Protein AF-A0A2D5Y616-F1 (afdb_monomer)

pLDDT: mean 72.2, std 16.79, range [34.88, 90.5]

Sequence (188 aa):
MGALNPLTMLSTIQQGVSIFEGLANSEVSYNQNVQSEDVALKQLQEKQALQQKQAMQNAELQRQQIATNTAINEENRRAALKRAVARQKARYGASGVTSSGGSSEAVLLGMFDETADELAQRERLDTLRYSALDNSLAQGSALNVLQYQQLKERQNLNNIATNYNRIRNMADFGFEAYKFGEKLYENS

Secondary structure (DSSP, 8-state):
-----TT-------------SSSS-----SSSHHHHHHHHHHHHHHHHHHHHHHHHHHHHHHHHHHHHHHHHHHHHHHHHHHHHHHHHHHHHHHTT--TTSTHHHHHHHHHHHHHHHHHHHHHHHHHHHHHHHHHHHHHHHHHHHHHHHHHHHHHHHHHHHHHHHHHHHHHHHHHHHHHHHHHHHHT-

Solvent-accessible surface area (backbone atoms only — not comparable to full-atom values): 11082 Å² total; per-residue (Å²): 137,84,83,80,76,93,80,80,88,84,81,82,97,78,82,78,82,89,82,78,87,81,80,87,82,80,84,90,71,96,83,66,55,74,64,54,51,53,52,51,51,52,52,49,50,55,52,50,52,50,51,51,52,50,51,52,52,51,48,52,50,50,52,52,50,50,54,51,50,53,53,54,50,51,53,52,47,54,56,48,51,54,51,50,52,51,53,52,52,51,52,33,60,73,68,71,52,58,86,82,49,65,69,60,57,50,52,56,48,49,56,48,52,54,54,49,53,53,47,56,52,47,54,52,51,52,50,49,52,54,50,53,51,52,50,50,55,51,50,54,52,51,53,52,54,50,53,51,49,54,52,54,49,51,51,50,52,51,53,50,53,52,52,50,53,52,53,49,55,50,51,53,51,53,51,52,54,49,54,52,53,52,57,55,62,77,75,107

Foldseek 3Di:
DDDDDPPPPDDDPPPPDPDDPPPDDDDDDDPPPPVVLVVVLVVLVVVLVVVLVVLVVVLVVVVVVLVVVVVVVVVVLVVVLVVVLVVLVVVCVVVVNDVPPCVSVVVNVVSVVVSVVVVVVSVVVSVVVNVVSVVVSVVSVVVSVVVSVVSVVVVVVVVVVVVVVVVVVVVVVVVVVVVVVVVVVVVD

Nearest PDB structures (foldseek):
  5uk8-assembly1_B  TM=3.402E-01  e=9.378E+00  Homo sapiens

Radius of gyration: 35.91 Å; Cα contacts (8 Å, |Δi|>4): 17; chains: 1; bounding box: 70×36×118 Å

Mean predicted aligned error: 15.91 Å

Structure (mmCIF, N/CA/C/O backbone):
data_AF-A0A2D5Y616-F1
#
_entry.id   AF-A0A2D5Y616-F1
#
loop_
_atom_site.group_PDB
_atom_site.id
_atom_site.type_symbol
_atom_site.label_atom_id
_atom_site.label_alt_id
_atom_site.label_comp_id
_atom_site.label_asym_id
_atom_site.label_entity_id
_atom_site.label_seq_id
_atom_site.pdbx_PDB_ins_code
_atom_site.Cartn_x
_atom_site.Cartn_y
_atom_site.Cartn_z
_atom_site.occupancy
_atom_site.B_iso_or_equiv
_atom_site.auth_seq_id
_atom_site.auth_comp_id
_atom_site.auth_asym_id
_atom_site.auth_atom_id
_atom_site.pdbx_PDB_model_num
ATOM 1 N N . MET A 1 1 ? -19.015 23.738 14.337 1.00 37.38 1 MET A N 1
ATOM 2 C CA . MET A 1 1 ? -18.581 22.333 14.491 1.00 37.38 1 MET A CA 1
ATOM 3 C C . MET A 1 1 ? -18.853 21.627 13.176 1.00 37.38 1 MET A C 1
ATOM 5 O O . MET A 1 1 ? -20.007 21.375 12.867 1.00 37.38 1 MET A O 1
ATOM 9 N N . GLY A 1 2 ? -17.822 21.463 12.345 1.00 37.50 2 GLY A N 1
ATOM 10 C CA . GLY A 1 2 ? -17.949 20.858 11.019 1.00 37.50 2 GLY A CA 1
ATOM 11 C C . GLY A 1 2 ? -17.741 19.352 11.110 1.00 37.50 2 GLY A C 1
ATOM 12 O O . GLY A 1 2 ? -16.663 18.911 11.496 1.00 37.50 2 GLY A O 1
ATOM 13 N N . ALA A 1 3 ? -18.778 18.581 10.793 1.00 41.00 3 ALA A N 1
ATOM 14 C CA . ALA A 1 3 ? -18.680 17.140 10.630 1.00 41.00 3 ALA A CA 1
ATOM 15 C C . ALA A 1 3 ? -17.949 16.842 9.313 1.00 41.00 3 ALA A C 1
ATOM 17 O O . ALA A 1 3 ? -18.430 17.188 8.235 1.00 41.00 3 ALA A O 1
ATOM 18 N N . LEU A 1 4 ? -16.768 16.233 9.406 1.00 37.25 4 LEU A N 1
ATOM 19 C CA . LEU A 1 4 ? -16.065 15.679 8.256 1.00 37.25 4 LEU A CA 1
ATOM 20 C C . LEU A 1 4 ? -16.672 14.305 7.957 1.00 37.25 4 LEU A C 1
ATOM 22 O O . LEU A 1 4 ? -16.515 13.362 8.729 1.00 37.25 4 LEU A O 1
ATOM 26 N N . ASN A 1 5 ? -17.402 14.221 6.847 1.00 34.88 5 ASN A N 1
ATOM 27 C CA . ASN A 1 5 ? -17.938 12.977 6.307 1.00 34.88 5 ASN A CA 1
ATOM 28 C C . ASN A 1 5 ? -16.785 12.066 5.828 1.00 34.88 5 ASN A C 1
ATOM 30 O O . ASN A 1 5 ? -15.994 12.501 4.992 1.00 34.88 5 ASN A O 1
ATOM 34 N N . PRO A 1 6 ? -16.688 10.800 6.275 1.00 39.69 6 PRO A N 1
ATOM 35 C CA . PRO A 1 6 ? -15.588 9.895 5.919 1.00 39.69 6 PRO A CA 1
ATOM 36 C C . PRO A 1 6 ? -15.742 9.178 4.558 1.00 39.69 6 PRO A C 1
ATOM 38 O O . PRO A 1 6 ? -15.121 8.141 4.347 1.00 39.69 6 PRO A O 1
ATOM 41 N N . LEU A 1 7 ? -16.551 9.690 3.621 1.00 38.38 7 LEU A N 1
ATOM 42 C CA . LEU A 1 7 ? -16.943 8.950 2.404 1.00 38.38 7 LEU A CA 1
ATOM 43 C C . LEU A 1 7 ? -16.487 9.551 1.061 1.00 38.38 7 LEU A C 1
ATOM 45 O O . LEU A 1 7 ? -16.910 9.075 0.015 1.00 38.38 7 LEU A O 1
ATOM 49 N N . THR A 1 8 ? -15.590 10.539 1.043 1.00 37.28 8 THR A N 1
ATOM 50 C CA . THR A 1 8 ? -15.159 11.210 -0.209 1.00 37.28 8 THR A CA 1
ATOM 51 C C . THR A 1 8 ? -13.658 11.122 -0.507 1.00 37.28 8 THR A C 1
ATOM 53 O O . THR A 1 8 ? -13.107 12.005 -1.152 1.00 37.28 8 THR A O 1
ATOM 56 N N . MET A 1 9 ? -12.970 10.064 -0.069 1.00 37.62 9 MET A N 1
ATOM 57 C CA . MET A 1 9 ? -11.524 9.875 -0.308 1.00 37.62 9 MET A CA 1
ATOM 58 C C . MET A 1 9 ? -11.228 8.663 -1.204 1.00 37.62 9 MET A C 1
ATOM 60 O O . MET A 1 9 ? -10.312 7.897 -0.924 1.00 37.62 9 MET A O 1
ATOM 64 N N . LEU A 1 10 ? -12.002 8.461 -2.278 1.00 42.41 10 LEU A N 1
ATOM 65 C CA . LEU A 1 10 ? -11.679 7.446 -3.290 1.00 42.41 10 LEU A CA 1
ATOM 66 C C . LEU A 1 10 ? -12.116 7.862 -4.708 1.00 42.41 10 LEU A C 1
ATOM 68 O O . LEU A 1 10 ? -12.943 7.231 -5.353 1.00 42.41 10 LEU A O 1
ATOM 72 N N . SER A 1 11 ? -11.536 8.949 -5.202 1.00 37.41 11 SER A N 1
ATOM 73 C CA . SER A 1 11 ? -11.499 9.306 -6.627 1.00 37.41 11 SER A CA 1
ATOM 74 C C . SER A 1 11 ? -10.261 10.188 -6.792 1.00 37.41 11 SER A C 1
ATOM 76 O O . SER A 1 11 ? -10.195 11.254 -6.194 1.00 37.41 11 SER A O 1
ATOM 78 N N . THR A 1 12 ? -9.195 9.829 -7.500 1.00 39.31 12 THR A N 1
ATOM 79 C CA . THR A 1 12 ? -9.178 9.509 -8.926 1.00 39.31 12 THR A CA 1
ATOM 80 C C . THR A 1 12 ? -7.776 8.972 -9.242 1.00 39.31 12 THR A C 1
ATOM 82 O O . THR A 1 12 ? -6.820 9.741 -9.250 1.00 39.31 12 THR A O 1
ATOM 85 N N . ILE A 1 13 ? -7.623 7.672 -9.508 1.00 41.25 13 ILE A N 1
ATOM 86 C CA . ILE A 1 13 ? -6.463 7.161 -10.260 1.00 41.25 13 ILE A CA 1
ATOM 87 C C . ILE A 1 13 ? -6.985 6.850 -11.659 1.00 41.25 13 ILE A C 1
ATOM 89 O O . ILE A 1 13 ? -7.258 5.713 -12.025 1.00 41.25 13 ILE A O 1
ATOM 93 N N . GLN A 1 14 ? -7.211 7.916 -12.417 1.00 35.88 14 GLN A N 1
ATOM 94 C CA . GLN A 1 14 ? -7.542 7.863 -13.835 1.00 35.88 14 GLN A CA 1
ATOM 95 C C . GLN A 1 14 ? -6.676 8.907 -14.537 1.00 35.88 14 GLN A C 1
ATOM 97 O O . GLN A 1 14 ? -7.113 9.983 -14.920 1.00 35.88 14 GLN A O 1
ATOM 102 N N . GLN A 1 15 ? -5.389 8.592 -14.642 1.00 35.34 15 GLN A N 1
ATOM 103 C CA . GLN A 1 15 ? -4.491 9.210 -15.615 1.00 35.34 15 GLN A CA 1
ATOM 104 C C . GLN A 1 15 ? -3.808 8.072 -16.372 1.00 35.34 15 GLN A C 1
ATOM 106 O O . GLN A 1 15 ? -2.619 7.798 -16.231 1.00 35.34 15 GLN A O 1
ATOM 111 N N . GLY A 1 16 ? -4.633 7.333 -17.115 1.00 36.69 16 GLY A N 1
ATOM 112 C CA . GLY A 1 16 ? -4.186 6.358 -18.096 1.00 36.69 16 GLY A CA 1
ATOM 113 C C . GLY A 1 16 ? -3.679 7.084 -19.338 1.00 36.69 16 GLY A C 1
ATOM 114 O O . GLY A 1 16 ? -4.464 7.635 -20.095 1.00 36.69 16 GLY A O 1
ATOM 115 N N . VAL A 1 17 ? -2.355 7.111 -19.481 1.00 36.94 17 VAL A N 1
ATOM 116 C CA . VAL A 1 17 ? -1.564 7.106 -20.725 1.00 36.94 17 VAL A CA 1
ATOM 117 C C . VAL A 1 17 ? -2.263 7.653 -21.986 1.00 36.94 17 VAL A C 1
ATOM 119 O O . VAL A 1 17 ? -2.742 6.898 -22.826 1.00 36.94 17 VAL A O 1
ATOM 122 N N . SER A 1 18 ? -2.210 8.969 -22.190 1.00 35.69 18 SER A N 1
ATOM 123 C CA . SER A 1 18 ? -2.388 9.596 -23.506 1.00 35.69 18 SER A CA 1
ATOM 124 C C . SER A 1 18 ? -1.012 9.822 -24.153 1.00 35.69 18 SER A C 1
ATOM 126 O O . SER A 1 18 ? -0.447 10.909 -24.058 1.00 35.69 18 SER A O 1
ATOM 128 N N . ILE A 1 19 ? -0.425 8.779 -24.755 1.00 43.09 19 ILE A N 1
ATOM 129 C CA . ILE A 1 19 ? 0.828 8.886 -25.536 1.00 43.09 19 ILE A CA 1
ATOM 130 C C . ILE A 1 19 ? 0.712 8.076 -26.840 1.00 43.09 19 ILE A C 1
ATOM 132 O O . ILE A 1 19 ? 1.510 7.181 -27.097 1.00 43.09 19 ILE A O 1
ATOM 136 N N . PHE A 1 20 ? -0.304 8.365 -27.660 1.00 39.81 20 PHE A N 1
ATOM 137 C CA . PHE A 1 20 ? -0.454 7.731 -28.981 1.00 39.81 20 PHE A CA 1
ATOM 138 C C . PHE A 1 20 ? -0.482 8.696 -30.180 1.00 39.81 20 PHE A C 1
ATOM 140 O O . PHE A 1 20 ? -0.487 8.228 -31.311 1.00 39.81 20 PHE A O 1
ATOM 147 N N . GLU A 1 21 ? -0.394 10.018 -29.996 1.00 37.03 21 GLU A N 1
ATOM 148 C CA . GLU A 1 21 ? -0.518 10.976 -31.120 1.00 37.03 21 GLU A CA 1
ATOM 149 C C . GLU A 1 21 ? 0.804 11.424 -31.780 1.00 37.03 21 GLU A C 1
ATOM 151 O O . GLU A 1 21 ? 0.776 12.140 -32.774 1.00 37.03 21 GLU A O 1
ATOM 156 N N . GLY A 1 22 ? 1.974 10.989 -31.298 1.00 38.59 22 GLY A N 1
ATOM 157 C CA . GLY A 1 22 ? 3.269 11.475 -31.813 1.00 38.59 22 GLY A CA 1
ATOM 158 C C . GLY A 1 22 ? 3.981 10.603 -32.858 1.00 38.59 22 GLY A C 1
ATOM 159 O O . GLY A 1 22 ? 5.008 11.018 -33.382 1.00 38.59 22 GLY A O 1
ATOM 160 N N . LEU A 1 23 ? 3.498 9.390 -33.145 1.00 42.56 23 LEU A N 1
ATOM 161 C CA . LEU A 1 23 ? 4.285 8.349 -33.837 1.00 42.56 23 LEU A CA 1
ATOM 162 C C . LEU A 1 23 ? 3.992 8.180 -35.339 1.00 42.56 23 LEU A C 1
ATOM 164 O O . LEU A 1 23 ? 4.568 7.296 -35.965 1.00 42.56 23 LEU A O 1
ATOM 168 N N . ALA A 1 24 ? 3.129 9.009 -35.931 1.00 42.84 24 ALA A N 1
ATOM 169 C CA . ALA A 1 24 ? 2.685 8.826 -37.318 1.00 42.84 24 ALA A CA 1
ATOM 170 C C . ALA A 1 24 ? 3.455 9.643 -38.380 1.00 42.84 24 ALA A C 1
ATOM 172 O O . ALA A 1 24 ? 3.235 9.408 -39.560 1.00 42.84 24 ALA A O 1
ATOM 173 N N . ASN A 1 25 ? 4.352 10.573 -38.011 1.00 43.53 25 ASN A N 1
ATOM 174 C CA . ASN A 1 25 ? 4.942 11.529 -38.968 1.00 43.53 25 ASN A CA 1
ATOM 175 C C . ASN A 1 25 ? 6.458 11.764 -38.792 1.00 43.53 25 ASN A C 1
ATOM 177 O O . ASN A 1 25 ? 6.892 12.904 -38.642 1.00 43.53 25 ASN A O 1
ATOM 181 N N . SER A 1 26 ? 7.293 10.723 -38.827 1.00 39.66 26 SER A N 1
ATOM 182 C CA . SER A 1 26 ? 8.747 10.933 -38.961 1.00 39.66 26 SER A CA 1
ATOM 183 C C . SER A 1 26 ? 9.399 9.911 -39.891 1.00 39.66 26 SER A C 1
ATOM 185 O O . SER A 1 26 ? 10.163 9.045 -39.467 1.00 39.66 26 SER A O 1
ATOM 187 N N . GLU A 1 27 ? 9.104 10.024 -41.184 1.00 43.53 27 GLU A N 1
ATOM 188 C CA . GLU A 1 27 ? 10.076 9.635 -42.203 1.00 43.53 27 GLU A CA 1
ATOM 189 C C . GLU A 1 27 ? 11.140 10.743 -42.307 1.00 43.53 27 GLU A C 1
ATOM 191 O O . GLU A 1 27 ? 10.828 11.922 -42.167 1.00 43.53 27 GLU A O 1
ATOM 196 N N . VAL A 1 28 ? 12.387 10.357 -42.595 1.00 43.69 28 VAL A N 1
ATOM 197 C CA . VAL A 1 28 ? 13.568 11.213 -42.850 1.00 43.69 28 VAL A CA 1
ATOM 198 C C . VAL A 1 28 ? 14.407 11.608 -41.618 1.00 43.69 28 VAL A C 1
ATOM 200 O O . VAL A 1 28 ? 14.323 12.722 -41.111 1.00 43.69 28 VAL A O 1
ATOM 203 N N . SER A 1 29 ? 15.312 10.704 -41.197 1.00 38.19 29 SER A N 1
ATOM 204 C CA . SER A 1 29 ? 16.756 10.971 -40.947 1.00 38.19 29 SER A CA 1
ATOM 205 C C . SER A 1 29 ? 17.465 9.730 -40.369 1.00 38.19 29 SER A C 1
ATOM 207 O O . SER A 1 29 ? 17.309 9.390 -39.202 1.00 38.19 29 SER A O 1
ATOM 209 N N . TYR A 1 30 ? 18.260 9.033 -41.189 1.00 46.06 30 TYR A N 1
ATOM 210 C CA . TYR A 1 30 ? 18.734 7.656 -40.938 1.00 46.06 30 TYR A CA 1
ATOM 211 C C . TYR A 1 30 ? 20.107 7.528 -40.229 1.00 46.06 30 TYR A C 1
ATOM 213 O O . TYR A 1 30 ? 20.584 6.417 -40.043 1.00 46.06 30 TYR A O 1
ATOM 221 N N . ASN A 1 31 ? 20.761 8.627 -39.819 1.00 42.12 31 ASN A N 1
ATOM 222 C CA . ASN A 1 31 ? 22.108 8.586 -39.202 1.00 42.12 31 ASN A CA 1
ATOM 223 C C . ASN A 1 31 ? 22.236 9.291 -37.833 1.00 42.12 31 ASN A C 1
ATOM 225 O O . ASN A 1 31 ? 23.304 9.248 -37.230 1.00 42.12 31 ASN A O 1
ATOM 229 N N . GLN A 1 32 ? 21.167 9.899 -37.305 1.00 42.84 32 GLN A N 1
ATOM 230 C CA . GLN A 1 32 ? 21.160 10.559 -35.983 1.00 42.84 32 GLN A CA 1
ATOM 231 C C . GLN A 1 32 ? 20.402 9.777 -34.890 1.00 42.84 32 GLN A C 1
ATOM 233 O O . GLN A 1 32 ? 20.430 10.184 -33.733 1.00 42.84 32 GLN A O 1
ATOM 238 N N . ASN A 1 33 ? 19.769 8.644 -35.223 1.00 49.84 33 ASN A N 1
ATOM 239 C CA . ASN A 1 33 ? 18.850 7.938 -34.316 1.00 49.84 33 ASN A CA 1
ATOM 240 C C . ASN A 1 33 ? 19.509 7.081 -33.222 1.00 49.84 33 ASN A C 1
ATOM 242 O O . ASN A 1 33 ? 18.889 6.826 -32.197 1.00 49.84 33 ASN A O 1
ATOM 246 N N . VAL A 1 34 ? 20.768 6.660 -33.373 1.00 51.84 34 VAL A N 1
ATOM 247 C CA . VAL A 1 34 ? 21.386 5.749 -32.385 1.00 51.84 34 VAL A CA 1
ATOM 248 C C . VAL A 1 34 ? 21.720 6.473 -31.070 1.00 51.84 34 VAL A C 1
ATOM 250 O O . VAL A 1 34 ? 21.615 5.892 -29.997 1.00 51.84 34 VAL A O 1
ATOM 253 N N . GLN A 1 35 ? 22.066 7.766 -31.126 1.00 51.19 35 GLN A N 1
ATOM 254 C CA . GLN A 1 35 ? 22.354 8.556 -29.920 1.00 51.19 35 GLN A CA 1
ATOM 255 C C . GLN A 1 35 ? 21.086 9.062 -29.218 1.00 51.19 35 GLN A C 1
ATOM 257 O O . GLN A 1 35 ? 21.082 9.199 -27.996 1.00 51.19 35 GLN A O 1
ATOM 262 N N . SER A 1 36 ? 20.004 9.334 -29.953 1.00 57.38 36 SER A N 1
ATOM 263 C CA . SER A 1 36 ? 18.730 9.769 -29.364 1.00 57.38 36 SER A CA 1
ATOM 264 C C . SER A 1 36 ? 17.985 8.621 -28.670 1.00 57.38 36 SER A C 1
ATOM 266 O O . SER A 1 36 ? 17.353 8.847 -27.636 1.00 57.38 36 SER A O 1
ATOM 268 N N . GLU A 1 37 ? 18.102 7.390 -29.175 1.00 57.53 37 GLU A N 1
ATOM 269 C CA . GLU A 1 37 ? 17.484 6.200 -28.571 1.00 57.53 37 GLU A CA 1
ATOM 270 C C . GLU A 1 37 ? 18.107 5.817 -27.214 1.00 57.53 37 GLU A C 1
ATOM 272 O O . GLU A 1 37 ? 17.373 5.478 -26.281 1.00 57.53 37 GLU A O 1
ATOM 277 N N . ASP A 1 38 ? 19.430 5.945 -27.050 1.00 65.69 38 ASP A N 1
ATOM 278 C CA . ASP A 1 38 ? 20.111 5.697 -25.766 1.00 65.69 38 ASP A CA 1
ATOM 279 C C . ASP A 1 38 ? 19.735 6.735 -24.696 1.00 65.69 38 ASP A C 1
ATOM 281 O O . ASP A 1 38 ? 19.530 6.405 -23.521 1.00 65.69 38 ASP A O 1
ATOM 285 N N . VAL A 1 39 ? 19.583 8.000 -25.099 1.00 73.06 39 VAL A N 1
ATOM 286 C CA . VAL A 1 39 ? 19.133 9.074 -24.202 1.00 73.06 39 VAL A CA 1
ATOM 287 C C . VAL A 1 39 ? 17.692 8.830 -23.750 1.00 73.06 39 VAL A C 1
ATOM 289 O O . VAL A 1 39 ? 17.390 9.004 -22.568 1.00 73.06 39 VAL A O 1
ATOM 292 N N . ALA A 1 40 ? 16.818 8.361 -24.646 1.00 72.06 40 ALA A N 1
ATOM 293 C CA . ALA A 1 40 ? 15.438 8.019 -24.309 1.00 72.06 40 ALA A CA 1
ATOM 294 C C . ALA A 1 40 ? 15.351 6.845 -23.315 1.00 72.06 40 ALA A C 1
ATOM 296 O O . ALA A 1 40 ? 14.561 6.900 -22.369 1.00 72.06 40 ALA A O 1
ATOM 297 N N . LEU A 1 41 ? 16.189 5.812 -23.471 1.00 71.56 41 LEU A N 1
ATOM 298 C CA . LEU A 1 41 ? 16.247 4.683 -22.536 1.00 71.56 41 LEU A CA 1
ATOM 299 C C . LEU A 1 41 ? 16.715 5.129 -21.146 1.00 71.56 41 LEU A C 1
ATOM 301 O O . LEU A 1 41 ? 16.101 4.770 -20.139 1.00 71.56 41 LEU A O 1
ATOM 305 N N . LYS A 1 42 ? 17.764 5.953 -21.086 1.00 76.69 42 LYS A N 1
ATOM 306 C CA . LYS A 1 42 ? 18.279 6.485 -19.821 1.00 76.69 42 LYS A CA 1
ATOM 307 C C . LYS A 1 42 ? 17.252 7.374 -19.112 1.00 76.69 42 LYS A C 1
ATOM 309 O O . LYS A 1 42 ? 17.024 7.209 -17.917 1.00 76.69 42 LYS A O 1
ATOM 314 N N . GLN A 1 43 ? 16.574 8.254 -19.849 1.00 79.06 43 GLN A N 1
ATOM 315 C CA . GLN A 1 43 ? 15.495 9.085 -19.302 1.00 79.06 43 GLN A CA 1
ATOM 316 C C . GLN A 1 43 ? 14.320 8.243 -18.792 1.00 79.06 43 GLN A C 1
ATOM 318 O O . GLN A 1 43 ? 13.752 8.545 -17.740 1.00 79.06 43 GLN A O 1
ATOM 323 N N . LEU A 1 44 ? 13.961 7.168 -19.501 1.00 77.38 44 LEU A N 1
ATOM 324 C CA . LEU A 1 44 ? 12.918 6.249 -19.052 1.00 77.38 44 LEU A CA 1
ATOM 325 C C . LEU A 1 44 ? 13.323 5.534 -17.757 1.00 77.38 44 LEU A C 1
ATOM 327 O O . LEU A 1 44 ? 12.513 5.462 -16.835 1.00 77.38 44 LEU A O 1
ATOM 331 N N . GLN A 1 45 ? 14.567 5.057 -17.661 1.00 78.56 45 GLN A N 1
ATOM 332 C CA . GLN A 1 45 ? 15.097 4.431 -16.447 1.00 78.56 45 GLN A CA 1
ATOM 333 C C . GLN A 1 45 ? 15.085 5.392 -15.256 1.00 78.56 45 GLN A C 1
ATOM 335 O O . GLN A 1 45 ? 14.615 5.027 -14.179 1.00 78.56 45 GLN A O 1
ATOM 340 N N . GLU A 1 46 ? 15.550 6.629 -15.442 1.00 80.94 46 GLU A N 1
ATOM 341 C CA . GLU A 1 46 ? 15.534 7.657 -14.396 1.00 80.94 46 GLU A CA 1
ATOM 342 C C . GLU A 1 46 ? 14.101 7.968 -13.940 1.00 80.94 46 GLU A C 1
ATOM 344 O O . GLU A 1 46 ? 13.826 8.038 -12.738 1.00 80.94 46 GLU A O 1
ATOM 349 N N . LYS A 1 47 ? 13.158 8.072 -14.884 1.00 82.19 47 LYS A N 1
ATOM 350 C CA . LYS A 1 47 ? 11.737 8.285 -14.583 1.00 82.19 47 LYS A CA 1
ATOM 351 C C . LYS A 1 47 ? 11.129 7.105 -13.821 1.00 82.19 47 LYS A C 1
ATOM 353 O O . LYS A 1 47 ? 10.419 7.329 -12.841 1.00 82.19 47 LYS A O 1
ATOM 358 N N . GLN A 1 48 ? 11.416 5.870 -14.231 1.00 79.31 48 GLN A N 1
ATOM 359 C CA . GLN A 1 48 ? 10.944 4.662 -13.548 1.00 79.31 48 GLN A CA 1
ATOM 360 C C . GLN A 1 48 ? 11.524 4.553 -12.132 1.00 79.31 48 GLN A C 1
ATOM 362 O O . GLN A 1 48 ? 10.782 4.276 -11.189 1.00 79.31 48 GLN A O 1
ATOM 367 N N . ALA A 1 49 ? 12.817 4.839 -11.955 1.00 82.56 49 ALA A N 1
ATOM 368 C CA . ALA A 1 49 ? 13.466 4.841 -10.645 1.00 82.56 49 ALA A CA 1
ATOM 369 C C . ALA A 1 49 ? 12.857 5.899 -9.710 1.00 82.56 49 ALA A C 1
ATOM 371 O O . ALA A 1 49 ? 12.594 5.622 -8.536 1.00 82.56 49 ALA A O 1
ATOM 372 N N . LEU A 1 50 ? 12.571 7.098 -10.230 1.00 83.62 50 LEU A N 1
ATOM 373 C CA . LEU A 1 50 ? 11.897 8.149 -9.471 1.00 83.62 50 LEU A CA 1
ATOM 374 C C . LEU A 1 50 ? 10.471 7.740 -9.080 1.00 83.62 50 LEU A C 1
ATOM 376 O O . LEU A 1 50 ? 10.093 7.900 -7.919 1.00 83.62 50 LEU A O 1
ATOM 380 N N . GLN A 1 51 ? 9.698 7.179 -10.014 1.00 80.62 51 GLN A N 1
ATOM 381 C CA . GLN A 1 51 ? 8.344 6.687 -9.744 1.00 80.62 51 GLN A CA 1
ATOM 382 C C . GLN A 1 51 ? 8.342 5.573 -8.696 1.00 80.62 51 GLN A C 1
ATOM 384 O O . GLN A 1 51 ? 7.523 5.601 -7.779 1.00 80.62 51 GLN A O 1
ATOM 389 N N . GLN A 1 52 ? 9.282 4.631 -8.774 1.00 80.94 52 GLN A N 1
ATOM 390 C CA . GLN A 1 52 ? 9.418 3.568 -7.781 1.00 80.94 52 GLN A CA 1
ATOM 391 C C . GLN A 1 52 ? 9.761 4.141 -6.402 1.00 80.94 52 GLN A C 1
ATOM 393 O O . GLN A 1 52 ? 9.155 3.757 -5.404 1.00 80.94 52 GLN A O 1
ATOM 398 N N . LYS A 1 53 ? 10.679 5.113 -6.337 1.00 83.81 53 LYS A N 1
ATOM 399 C CA . LYS A 1 53 ? 11.029 5.802 -5.089 1.00 83.81 53 LYS A CA 1
ATOM 400 C C . LYS A 1 53 ? 9.828 6.520 -4.473 1.00 83.81 53 LYS A C 1
ATOM 402 O O . LYS A 1 53 ? 9.602 6.395 -3.272 1.00 83.81 53 LYS A O 1
ATOM 407 N N . GLN A 1 54 ? 9.046 7.229 -5.285 1.00 84.44 54 GLN A N 1
ATOM 408 C CA . GLN A 1 54 ? 7.820 7.891 -4.836 1.00 84.44 54 GLN A CA 1
ATOM 409 C C . GLN A 1 54 ? 6.771 6.881 -4.356 1.00 84.44 54 GLN A C 1
ATOM 411 O O . GLN A 1 54 ? 6.175 7.081 -3.302 1.00 84.44 54 GLN A O 1
ATOM 416 N N . ALA A 1 55 ? 6.578 5.775 -5.078 1.00 81.19 55 ALA A N 1
ATOM 417 C CA . ALA A 1 55 ? 5.651 4.718 -4.681 1.00 81.19 55 ALA A CA 1
ATOM 418 C C . ALA A 1 55 ? 6.038 4.097 -3.330 1.00 81.19 55 ALA A C 1
ATOM 420 O O . ALA A 1 55 ? 5.176 3.931 -2.470 1.00 81.19 55 ALA A O 1
ATOM 421 N N . MET A 1 56 ? 7.331 3.833 -3.103 1.00 82.00 56 MET A N 1
ATOM 422 C CA . MET A 1 56 ? 7.834 3.341 -1.815 1.00 82.00 56 MET A CA 1
ATOM 423 C C . MET A 1 56 ? 7.611 4.349 -0.681 1.00 82.00 56 MET A C 1
ATOM 425 O O . MET A 1 56 ? 7.152 3.965 0.390 1.00 82.00 56 MET A O 1
ATOM 429 N N . GLN A 1 57 ? 7.886 5.637 -0.910 1.00 84.81 57 GLN A N 1
ATOM 430 C CA . GLN A 1 57 ? 7.647 6.686 0.091 1.00 84.81 57 GLN A CA 1
ATOM 431 C C . GLN A 1 57 ? 6.160 6.828 0.433 1.00 84.81 57 GLN A C 1
ATOM 433 O O . GLN A 1 57 ? 5.801 6.927 1.605 1.00 84.81 57 GLN A O 1
ATOM 438 N N . ASN A 1 58 ? 5.290 6.791 -0.577 1.00 83.06 58 ASN A N 1
ATOM 439 C CA . ASN A 1 58 ? 3.844 6.846 -0.381 1.00 83.06 58 ASN A CA 1
ATOM 440 C C . ASN A 1 58 ? 3.329 5.615 0.368 1.00 83.06 58 ASN A C 1
ATOM 442 O O . ASN A 1 58 ? 2.461 5.745 1.228 1.00 83.06 58 ASN A O 1
ATOM 446 N N . ALA A 1 59 ? 3.868 4.432 0.068 1.00 81.56 59 ALA A N 1
ATOM 447 C CA . ALA A 1 59 ? 3.521 3.210 0.775 1.00 81.56 59 ALA A CA 1
ATOM 448 C C . ALA A 1 59 ? 3.950 3.261 2.242 1.00 81.56 59 ALA A C 1
ATOM 450 O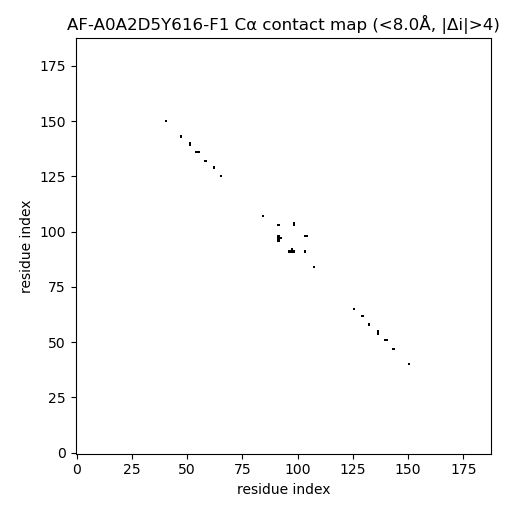 O . ALA A 1 59 ? 3.158 2.935 3.122 1.00 81.56 59 ALA A O 1
ATOM 451 N N . GLU A 1 60 ? 5.160 3.738 2.520 1.00 85.25 60 GLU A N 1
ATOM 452 C CA . GLU A 1 60 ? 5.635 3.919 3.890 1.00 85.25 60 GLU A CA 1
ATOM 453 C C . GLU A 1 60 ? 4.758 4.912 4.666 1.00 85.25 60 GLU A C 1
ATOM 455 O O . GLU A 1 60 ? 4.319 4.620 5.778 1.00 85.25 60 GLU A O 1
ATOM 460 N N . LEU A 1 61 ? 4.397 6.042 4.051 1.00 89.44 61 LEU A N 1
ATOM 461 C CA . LEU A 1 61 ? 3.472 6.999 4.658 1.00 89.44 61 LEU A CA 1
ATOM 462 C C . LEU A 1 61 ? 2.100 6.364 4.939 1.00 89.44 61 LEU A C 1
ATOM 464 O O . LEU A 1 61 ? 1.543 6.561 6.018 1.00 89.44 61 LEU A O 1
ATOM 468 N N . GLN A 1 62 ? 1.557 5.582 4.003 1.00 83.94 62 GLN A N 1
ATOM 469 C CA . GLN A 1 62 ? 0.289 4.876 4.211 1.00 83.94 62 GLN A CA 1
ATOM 470 C C . GLN A 1 62 ? 0.386 3.849 5.343 1.00 83.94 62 GLN A C 1
ATOM 472 O O . GLN A 1 62 ? -0.532 3.766 6.157 1.00 83.94 62 GLN A O 1
ATOM 477 N N . ARG A 1 63 ? 1.499 3.115 5.461 1.00 86.25 63 ARG A N 1
ATOM 478 C CA . ARG A 1 63 ? 1.733 2.192 6.586 1.00 86.25 63 ARG A CA 1
ATOM 479 C C . ARG A 1 63 ? 1.744 2.932 7.921 1.00 86.25 63 ARG A C 1
ATOM 481 O O . ARG A 1 63 ? 1.063 2.511 8.853 1.00 86.25 63 ARG A O 1
ATOM 488 N N . GLN A 1 64 ? 2.441 4.065 7.999 1.00 90.12 64 GLN A N 1
ATOM 489 C CA . GLN A 1 64 ? 2.469 4.904 9.202 1.00 90.12 64 GLN A CA 1
ATOM 490 C C . GLN A 1 64 ? 1.081 5.453 9.555 1.00 90.12 64 GLN A C 1
ATOM 492 O O . GLN A 1 64 ? 0.697 5.461 10.727 1.00 90.12 64 GLN A O 1
ATOM 497 N N . GLN A 1 65 ? 0.301 5.866 8.553 1.00 88.12 65 GLN A N 1
ATOM 498 C CA . GLN A 1 65 ? -1.082 6.300 8.748 1.00 88.12 65 GLN A CA 1
ATOM 499 C C . GLN A 1 65 ? -1.969 5.167 9.268 1.00 88.12 65 GLN A C 1
ATOM 501 O O . GLN A 1 65 ? -2.734 5.396 10.203 1.00 88.12 65 GLN A O 1
ATOM 506 N N . ILE A 1 66 ? -1.865 3.954 8.709 1.00 84.56 66 ILE A N 1
ATOM 507 C CA . ILE A 1 66 ? -2.611 2.787 9.201 1.00 84.56 66 ILE A CA 1
ATOM 508 C C . ILE A 1 66 ? -2.237 2.533 10.663 1.00 84.56 66 ILE A C 1
ATOM 510 O O . ILE A 1 66 ? -3.122 2.559 11.508 1.00 84.56 66 ILE A O 1
ATOM 514 N N . ALA A 1 67 ? -0.945 2.421 10.985 1.00 85.75 67 ALA A N 1
ATOM 515 C CA . ALA A 1 67 ? -0.479 2.172 12.351 1.00 85.75 67 ALA A CA 1
ATOM 516 C C . ALA A 1 67 ? -0.963 3.234 13.356 1.00 85.75 67 ALA A C 1
ATOM 518 O O . ALA A 1 67 ? -1.445 2.901 14.441 1.00 85.75 67 ALA A O 1
ATOM 519 N N . THR A 1 68 ? -0.893 4.514 12.980 1.00 90.50 68 THR A N 1
ATOM 520 C CA . THR A 1 68 ? -1.365 5.626 13.820 1.00 90.50 68 THR A CA 1
ATOM 521 C C . THR A 1 68 ? -2.876 5.553 14.034 1.00 90.50 68 THR A C 1
ATOM 523 O O . THR A 1 68 ? -3.353 5.677 15.163 1.00 90.50 68 THR A O 1
ATOM 526 N N . ASN A 1 69 ? -3.640 5.298 12.970 1.00 85.31 69 ASN A N 1
ATOM 527 C CA . ASN A 1 69 ? -5.090 5.159 13.056 1.00 85.31 69 ASN A CA 1
ATOM 528 C C . ASN A 1 69 ? -5.490 3.949 13.907 1.00 85.31 69 ASN A C 1
ATOM 530 O O . ASN A 1 69 ? -6.414 4.059 14.711 1.00 85.31 69 ASN A O 1
ATOM 534 N N . THR A 1 70 ? -4.794 2.817 13.781 1.00 85.81 70 THR A N 1
ATOM 535 C CA . THR A 1 70 ? -5.022 1.628 14.612 1.00 85.81 70 THR A CA 1
ATOM 536 C C . THR A 1 70 ? -4.800 1.953 16.093 1.00 85.81 70 THR A C 1
ATOM 538 O O . THR A 1 70 ? -5.657 1.631 16.917 1.00 85.81 70 THR A O 1
ATOM 541 N N . ALA A 1 71 ? -3.723 2.670 16.437 1.00 87.31 71 ALA A N 1
ATOM 542 C CA . ALA A 1 71 ? -3.436 3.072 17.816 1.00 87.31 71 ALA A CA 1
ATOM 543 C C . ALA A 1 71 ? -4.513 4.007 18.402 1.00 87.31 71 ALA A C 1
ATOM 545 O O . ALA A 1 71 ? -5.042 3.741 19.484 1.00 87.31 71 ALA A O 1
ATOM 546 N N . ILE A 1 72 ? -4.891 5.058 17.664 1.00 89.69 72 ILE A N 1
ATOM 547 C CA . ILE A 1 72 ? -5.937 6.010 18.080 1.00 89.69 72 ILE A CA 1
ATOM 548 C C . ILE A 1 72 ? -7.284 5.296 18.256 1.00 89.69 72 ILE A C 1
ATOM 550 O O . ILE A 1 72 ? -8.015 5.533 19.220 1.00 89.69 72 ILE A O 1
ATOM 554 N N . ASN A 1 73 ? -7.631 4.402 17.330 1.00 84.56 73 ASN A N 1
ATOM 555 C CA . ASN A 1 73 ? -8.889 3.666 17.384 1.00 84.56 73 ASN A CA 1
ATOM 556 C C . ASN A 1 73 ? -8.948 2.702 18.572 1.00 84.56 73 ASN A C 1
ATOM 558 O O . ASN A 1 73 ? -10.015 2.560 19.174 1.00 84.56 73 ASN A O 1
ATOM 562 N N . GLU A 1 74 ? -7.830 2.072 18.937 1.00 85.62 74 GLU A N 1
ATOM 563 C CA . GLU A 1 74 ? -7.762 1.200 20.110 1.00 85.62 74 GLU A CA 1
ATOM 564 C C . GLU A 1 74 ? -7.905 1.991 21.417 1.00 85.62 74 GLU A C 1
ATOM 566 O O . GLU A 1 74 ? -8.648 1.580 22.314 1.00 85.62 74 GLU A O 1
ATOM 571 N N . GLU A 1 75 ? -7.276 3.164 21.517 1.00 88.88 75 GLU A N 1
ATOM 572 C CA . GLU A 1 75 ? -7.456 4.059 22.665 1.00 88.88 75 GLU A CA 1
ATOM 573 C C . GLU A 1 75 ? -8.923 4.492 22.811 1.00 88.88 75 GLU A C 1
ATOM 575 O O . GLU A 1 75 ? -9.529 4.345 23.881 1.00 88.88 75 GLU A O 1
ATOM 580 N N . ASN A 1 76 ? -9.531 4.949 21.712 1.00 86.50 76 ASN A N 1
ATOM 581 C CA . ASN A 1 76 ? -10.932 5.358 21.680 1.00 86.50 76 ASN A CA 1
ATOM 582 C C . ASN A 1 76 ? -11.875 4.216 22.073 1.00 86.50 76 ASN A C 1
ATOM 584 O O . ASN A 1 76 ? -12.810 4.435 22.851 1.00 86.50 76 ASN A O 1
ATOM 588 N N . ARG A 1 77 ? -11.613 2.994 21.592 1.00 86.19 77 ARG A N 1
ATOM 589 C CA . ARG A 1 77 ? -12.392 1.795 21.928 1.00 86.19 77 ARG A CA 1
ATOM 590 C C . ARG A 1 77 ? -12.323 1.493 23.421 1.00 86.19 77 ARG A C 1
ATOM 592 O O . ARG A 1 77 ? -13.366 1.366 24.060 1.00 86.19 77 ARG A O 1
ATOM 599 N N . ARG A 1 78 ? -11.123 1.450 24.009 1.00 88.81 78 ARG A N 1
ATOM 600 C CA . ARG A 1 78 ? -10.942 1.215 25.456 1.00 88.81 78 ARG A CA 1
ATOM 601 C C . ARG A 1 78 ? -11.651 2.275 26.291 1.00 88.81 78 ARG A C 1
ATOM 603 O O . ARG A 1 78 ? -12.332 1.950 27.266 1.00 88.81 78 ARG A O 1
ATOM 610 N N . ALA A 1 79 ? -11.534 3.542 25.898 1.00 90.25 79 ALA A N 1
ATOM 611 C CA . ALA A 1 79 ? -12.199 4.644 26.579 1.00 90.25 79 ALA A CA 1
ATOM 612 C C . ALA A 1 79 ? -13.731 4.569 26.459 1.00 90.25 79 ALA A C 1
ATOM 614 O O . ALA A 1 79 ? -14.436 4.922 27.409 1.00 90.25 79 ALA A O 1
ATOM 615 N N . ALA A 1 80 ? -14.261 4.140 25.310 1.00 86.88 80 ALA A N 1
ATOM 616 C CA . ALA A 1 80 ? -15.691 3.938 25.094 1.00 86.88 80 ALA A CA 1
ATOM 617 C C . ALA A 1 80 ? -16.222 2.751 25.910 1.00 86.88 80 ALA A C 1
ATOM 619 O O . ALA A 1 80 ? -17.205 2.917 26.631 1.00 86.88 80 ALA A O 1
ATOM 620 N N . LEU A 1 81 ? -15.523 1.611 25.892 1.00 87.94 81 LEU A N 1
ATOM 621 C CA . LEU A 1 81 ? -15.866 0.424 26.678 1.00 87.94 81 LEU A CA 1
ATOM 622 C C . LEU A 1 81 ? -15.882 0.741 28.177 1.00 87.94 81 LEU A C 1
ATOM 624 O O . LEU A 1 81 ? -16.872 0.481 28.857 1.00 87.94 81 LEU A O 1
ATOM 628 N N . LYS A 1 82 ? -14.843 1.412 28.695 1.00 90.31 82 LYS A N 1
ATOM 629 C CA . LYS A 1 82 ? -14.797 1.850 30.101 1.00 90.31 82 LYS A CA 1
ATOM 630 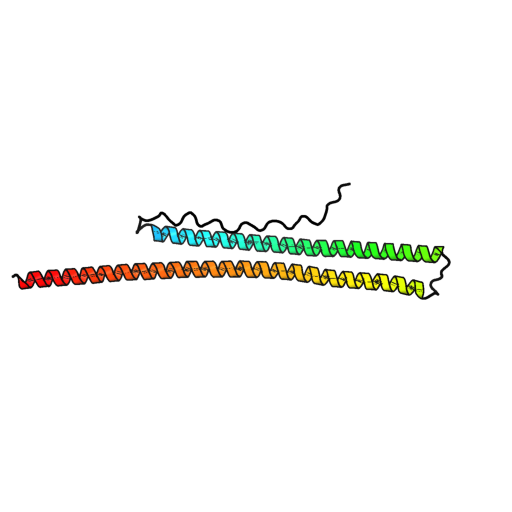C C . LYS A 1 82 ? -15.993 2.736 30.465 1.00 90.31 82 LYS A C 1
ATOM 632 O O . LYS A 1 82 ? -16.584 2.566 31.532 1.00 90.31 82 LYS A O 1
ATOM 637 N N . ARG A 1 83 ? -16.372 3.670 29.583 1.00 88.38 83 ARG A N 1
ATOM 638 C CA . ARG A 1 83 ? -17.546 4.541 29.771 1.00 88.38 83 ARG A CA 1
ATOM 639 C C . ARG A 1 83 ? -18.860 3.757 29.728 1.00 88.38 83 ARG A C 1
ATOM 641 O O . ARG A 1 83 ? -19.734 4.030 30.548 1.00 88.38 83 ARG A O 1
ATOM 648 N N . ALA A 1 84 ? -19.005 2.800 28.815 1.00 85.25 84 ALA A N 1
ATOM 649 C CA . ALA A 1 84 ? -20.189 1.951 28.704 1.00 85.25 84 ALA A CA 1
ATOM 650 C C . ALA A 1 84 ? -20.373 1.082 29.956 1.00 85.25 84 ALA A C 1
ATOM 652 O O . ALA A 1 84 ? -21.432 1.133 30.581 1.00 85.25 84 ALA A O 1
ATOM 653 N N . VAL A 1 85 ? -19.310 0.403 30.399 1.00 86.75 85 VAL A N 1
ATOM 654 C CA . VAL A 1 85 ? -19.308 -0.404 31.629 1.00 86.75 85 VAL A CA 1
ATOM 655 C C . VAL A 1 85 ? -19.662 0.450 32.848 1.00 86.75 85 VAL A C 1
ATOM 657 O O . VAL A 1 85 ? -20.500 0.052 33.654 1.00 86.75 85 VAL A O 1
ATOM 660 N N . ALA A 1 86 ? -19.077 1.646 32.983 1.00 87.62 86 ALA A N 1
ATOM 661 C CA . ALA A 1 86 ? -19.384 2.547 34.095 1.00 87.62 86 ALA A CA 1
ATOM 662 C C . ALA A 1 86 ? -20.860 2.985 34.105 1.00 87.62 86 ALA A C 1
ATOM 664 O O . ALA A 1 86 ? -21.500 2.964 35.156 1.00 87.62 86 ALA A O 1
ATOM 665 N N . ARG A 1 87 ? -21.424 3.333 32.939 1.00 86.88 87 ARG A N 1
ATOM 666 C CA . ARG A 1 87 ? -22.851 3.673 32.801 1.00 86.88 87 ARG A CA 1
ATOM 667 C C . ARG A 1 87 ? -23.747 2.493 33.157 1.00 86.88 87 ARG A C 1
ATOM 669 O O . ARG A 1 87 ? -24.742 2.687 33.851 1.00 86.88 87 ARG A O 1
ATOM 676 N N . GLN A 1 88 ? -23.389 1.292 32.710 1.00 84.25 88 GLN A N 1
ATOM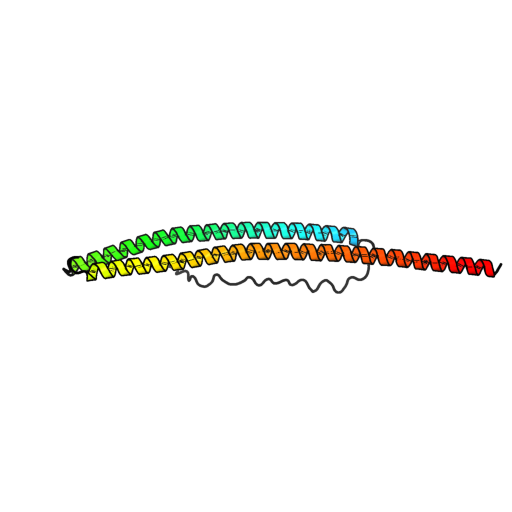 677 C CA . GLN A 1 88 ? -24.163 0.089 32.985 1.00 84.25 88 GLN A CA 1
ATOM 678 C C . GLN A 1 88 ? -24.168 -0.238 34.481 1.00 84.25 88 GLN A C 1
ATOM 680 O O . GLN A 1 88 ? -25.232 -0.435 35.064 1.00 84.25 88 GLN A O 1
ATOM 685 N N . LYS A 1 89 ? -23.000 -0.177 35.135 1.00 83.06 89 LYS A N 1
ATOM 686 C CA . LYS A 1 89 ? -22.880 -0.335 36.592 1.00 83.06 89 LYS A CA 1
ATOM 687 C C . LYS A 1 89 ? -23.696 0.707 37.360 1.00 83.06 89 LYS A C 1
ATOM 689 O O . LYS A 1 89 ? -24.404 0.345 38.294 1.00 83.06 89 LYS A O 1
ATOM 694 N N . ALA A 1 90 ? -23.644 1.978 36.954 1.00 86.12 90 ALA A N 1
ATOM 695 C CA . ALA A 1 90 ? -24.425 3.041 37.587 1.00 86.12 90 ALA A CA 1
ATOM 696 C C . ALA A 1 90 ? -25.942 2.814 37.449 1.00 86.12 90 ALA A C 1
ATOM 698 O O . ALA A 1 90 ? -26.678 3.007 38.413 1.00 86.12 90 ALA A O 1
ATOM 699 N N . ARG A 1 91 ? -26.411 2.357 36.277 1.00 84.00 91 ARG A N 1
ATOM 700 C CA . ARG A 1 91 ? -27.827 2.023 36.041 1.00 84.00 91 ARG A CA 1
ATOM 701 C C . ARG A 1 91 ? -28.304 0.852 36.898 1.00 84.00 91 ARG A C 1
ATOM 703 O O . ARG A 1 91 ? -29.380 0.940 37.484 1.00 84.00 91 ARG A O 1
ATOM 710 N N . TYR A 1 92 ? -27.518 -0.219 36.999 1.00 82.88 92 TYR A N 1
ATOM 711 C CA . TYR A 1 92 ? -27.861 -1.359 37.856 1.00 82.88 92 TYR A CA 1
ATOM 712 C C . TYR A 1 92 ? -27.857 -0.989 39.345 1.00 82.88 92 TYR A C 1
ATOM 714 O O . TYR A 1 92 ? -28.811 -1.299 40.053 1.00 82.88 92 TYR A O 1
ATOM 722 N N . GLY A 1 93 ? -26.867 -0.210 39.793 1.00 81.38 93 GLY A N 1
ATOM 723 C CA . GLY A 1 93 ? -26.836 0.317 41.160 1.00 81.38 93 GLY A CA 1
ATOM 724 C C . GLY A 1 93 ? -28.042 1.205 41.492 1.00 81.38 93 GLY A C 1
ATOM 725 O O . GLY A 1 93 ? -28.639 1.056 42.553 1.00 81.38 93 GLY A O 1
ATOM 726 N N . ALA A 1 94 ? -28.452 2.083 40.570 1.00 82.75 94 ALA A N 1
ATOM 727 C CA . ALA A 1 94 ? -29.612 2.959 40.761 1.00 82.75 94 ALA A CA 1
ATOM 728 C C . ALA A 1 94 ? -30.963 2.220 40.730 1.00 82.75 94 ALA A C 1
ATOM 730 O O . ALA A 1 94 ? -31.933 2.699 41.309 1.00 82.75 94 ALA A O 1
ATOM 731 N N . SER A 1 95 ? -31.042 1.066 40.063 1.00 81.19 95 SER A N 1
ATOM 732 C CA . SER A 1 95 ? -32.270 0.259 39.966 1.00 81.19 95 SER A CA 1
ATOM 733 C C . SER A 1 95 ? -32.423 -0.764 41.096 1.00 81.19 95 SER A C 1
ATOM 735 O O . SER A 1 95 ? -33.397 -1.511 41.109 1.00 81.19 95 SER A O 1
ATOM 737 N N . GLY A 1 96 ? -31.484 -0.812 42.050 1.00 74.00 96 GLY A N 1
ATOM 738 C CA . GLY A 1 96 ? -31.502 -1.784 43.149 1.00 74.00 96 GLY A CA 1
ATOM 739 C C . GLY A 1 96 ? -31.218 -3.224 42.705 1.00 74.00 96 GLY A C 1
ATOM 740 O O . GLY A 1 96 ? -31.320 -4.148 43.511 1.00 74.00 96 GLY A O 1
ATOM 741 N N . VAL A 1 97 ? -30.839 -3.422 41.438 1.00 70.00 97 VAL A N 1
ATOM 742 C CA . VAL A 1 97 ? -30.427 -4.717 40.900 1.00 70.00 97 VAL A CA 1
ATOM 743 C C . VAL A 1 97 ? -29.005 -4.973 41.386 1.00 70.00 97 VAL A C 1
ATOM 745 O O . VAL A 1 97 ? -28.038 -4.400 40.884 1.00 70.00 97 VAL A O 1
ATOM 748 N N . THR A 1 98 ? -28.873 -5.802 42.418 1.00 63.75 98 THR A N 1
ATOM 749 C CA . THR A 1 98 ? -27.563 -6.253 42.893 1.00 63.75 98 THR A CA 1
ATOM 750 C C . THR A 1 98 ? -26.942 -7.182 41.847 1.00 63.75 98 THR A C 1
ATOM 752 O O . THR A 1 98 ? -27.652 -7.916 41.159 1.00 63.75 98 THR A O 1
ATOM 755 N N . SER A 1 99 ? -25.610 -7.193 41.734 1.00 59.06 99 SER A N 1
ATOM 756 C CA . SER A 1 99 ? -24.858 -8.045 40.789 1.00 59.06 99 SER A CA 1
ATOM 757 C C . SER A 1 99 ? -25.048 -9.560 40.998 1.00 59.06 99 SER A C 1
ATOM 759 O O . SER A 1 99 ? -24.408 -10.361 40.335 1.00 59.06 99 SER A O 1
ATOM 761 N N . SER A 1 100 ? -25.905 -9.963 41.939 1.00 59.88 100 SER A N 1
ATOM 762 C CA . SER A 1 100 ? -26.283 -11.346 42.240 1.00 59.88 100 SER A CA 1
ATOM 763 C C . SER A 1 100 ? -27.194 -11.962 41.162 1.00 59.88 100 SER A C 1
ATOM 765 O O . SER A 1 100 ? -27.229 -13.179 40.991 1.00 59.88 100 SER A O 1
ATOM 767 N N . GLY A 1 101 ? -27.918 -11.139 40.392 1.00 60.44 101 GLY A N 1
ATOM 768 C CA . GLY A 1 101 ? -28.723 -11.604 39.261 1.00 60.44 101 GLY A CA 1
ATOM 769 C C . GLY A 1 101 ? -27.876 -11.709 37.993 1.00 60.44 101 GLY A C 1
ATOM 770 O O . GLY A 1 101 ? -27.575 -10.687 37.385 1.00 60.44 101 GLY A O 1
ATOM 771 N N . G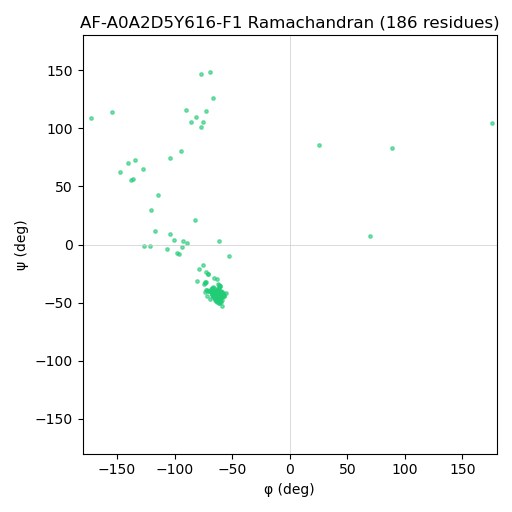LY A 1 102 ? -27.516 -12.926 37.565 1.00 66.25 102 GLY A N 1
ATOM 772 C CA . GLY A 1 102 ? -26.602 -13.198 36.434 1.00 66.25 102 GLY A CA 1
ATOM 773 C C . GLY A 1 102 ? -26.921 -12.516 35.088 1.00 66.25 102 GLY A C 1
ATOM 774 O O . GLY A 1 102 ? -26.086 -12.503 34.186 1.00 66.25 102 GLY A O 1
ATOM 775 N N . SER A 1 103 ? -28.087 -11.884 34.946 1.00 73.75 103 SER A N 1
ATOM 776 C CA . SER A 1 103 ? -28.464 -11.032 33.817 1.00 73.75 103 SER A CA 1
ATOM 777 C C . SER A 1 103 ? -27.629 -9.745 33.695 1.00 73.75 103 SER A C 1
ATOM 779 O O . SER A 1 103 ? -27.429 -9.273 32.576 1.00 73.75 103 SER A O 1
ATOM 781 N N . SER A 1 104 ? -27.090 -9.178 34.785 1.00 70.31 104 SER A N 1
ATOM 782 C CA . SER A 1 104 ? -26.193 -8.011 34.688 1.00 70.31 104 SER A CA 1
ATOM 783 C C . SER A 1 104 ? -24.815 -8.370 34.133 1.00 70.31 104 SER A C 1
ATOM 785 O O . SER A 1 104 ? -24.264 -7.614 33.331 1.00 70.31 104 SER A O 1
ATOM 787 N N . GLU A 1 105 ? -24.291 -9.528 34.539 1.00 75.25 105 GLU A N 1
ATOM 788 C CA . GLU A 1 105 ? -23.021 -10.084 34.064 1.00 75.25 105 GLU A CA 1
ATOM 789 C C . GLU A 1 105 ? -23.115 -10.457 32.578 1.00 75.25 105 GLU A C 1
ATOM 791 O O . GLU A 1 105 ? -22.230 -10.109 31.804 1.00 75.25 105 GLU A O 1
ATOM 796 N N . ALA A 1 106 ? -24.220 -11.089 32.159 1.00 81.31 106 ALA A N 1
ATOM 797 C CA . ALA A 1 106 ? -24.431 -11.522 30.776 1.00 81.31 106 ALA A CA 1
ATOM 798 C C . ALA A 1 106 ? -24.434 -10.356 29.771 1.00 81.31 106 ALA A C 1
ATOM 800 O O . ALA A 1 106 ? -23.882 -10.481 28.682 1.00 81.31 106 ALA A O 1
ATOM 801 N N . VAL A 1 107 ? -25.001 -9.201 30.139 1.00 80.88 107 VAL A N 1
ATOM 802 C CA . VAL A 1 107 ? -24.978 -7.999 29.283 1.00 80.88 107 VAL A CA 1
ATOM 803 C C . VAL A 1 107 ? -23.567 -7.416 29.176 1.00 80.88 107 VAL A C 1
ATOM 805 O O . VAL A 1 107 ? -23.160 -6.989 28.100 1.00 80.88 107 VAL A O 1
ATOM 808 N N . LEU A 1 108 ? -22.808 -7.393 30.277 1.00 80.44 108 LEU A N 1
ATOM 809 C CA . LEU A 1 108 ? -21.420 -6.918 30.263 1.00 80.44 108 LEU A CA 1
ATOM 810 C C . LEU A 1 108 ? -20.508 -7.856 29.463 1.00 80.44 108 LEU A C 1
ATOM 812 O O . LEU A 1 108 ? -19.618 -7.372 28.767 1.00 80.44 108 LEU A O 1
ATOM 816 N N . LEU A 1 109 ? -20.749 -9.166 29.549 1.00 83.81 109 LEU A N 1
ATOM 817 C CA . LEU A 1 109 ? -20.061 -10.173 28.749 1.00 83.81 109 LEU A CA 1
ATOM 818 C C . LEU A 1 109 ? -20.383 -9.999 27.260 1.00 83.81 109 LEU A C 1
ATOM 820 O O . LEU A 1 109 ? -19.462 -9.876 26.465 1.00 83.81 109 LEU A O 1
ATOM 824 N N . GLY A 1 110 ? -21.664 -9.849 26.902 1.00 83.00 110 GLY A N 1
ATOM 825 C CA . GLY A 1 110 ? -22.073 -9.591 25.518 1.00 83.00 110 GLY A CA 1
ATOM 826 C C . GLY A 1 110 ? -21.457 -8.314 24.938 1.00 83.00 110 GLY A C 1
ATOM 827 O O . GLY A 1 110 ? -20.963 -8.326 23.817 1.00 83.00 110 GLY A O 1
ATOM 828 N N . MET A 1 111 ? -21.376 -7.232 25.725 1.00 81.94 111 MET A N 1
ATOM 829 C CA . MET A 1 111 ? -20.657 -6.016 25.316 1.00 81.94 111 MET A CA 1
ATOM 830 C C . MET A 1 111 ? -19.161 -6.264 25.080 1.00 81.94 111 MET A C 1
ATOM 832 O O . MET A 1 111 ? -18.557 -5.611 24.233 1.00 81.94 111 MET A O 1
ATOM 836 N N . PHE A 1 112 ? -18.535 -7.156 25.847 1.00 85.38 112 PHE A N 1
ATOM 837 C CA . PHE A 1 112 ? -17.131 -7.499 25.646 1.00 85.38 112 PHE A CA 1
ATOM 838 C C . PHE A 1 112 ? -16.944 -8.326 24.369 1.00 85.38 112 PHE A C 1
ATOM 840 O O . PHE A 1 112 ? -16.069 -7.992 23.569 1.00 85.38 112 PHE A O 1
ATOM 847 N N . ASP A 1 113 ? -17.802 -9.321 24.145 1.00 84.06 113 ASP A N 1
ATOM 848 C CA . ASP A 1 113 ? -17.784 -10.179 22.956 1.00 84.06 113 ASP A CA 1
ATOM 849 C C . ASP A 1 113 ? -18.014 -9.365 21.673 1.00 84.06 113 ASP A C 1
ATOM 851 O O . ASP A 1 113 ? -17.222 -9.462 20.736 1.00 84.06 113 ASP A O 1
ATOM 855 N N . GLU A 1 114 ? -18.995 -8.453 21.664 1.00 81.75 114 GLU A N 1
ATOM 856 C CA . GLU A 1 114 ? -19.212 -7.514 20.551 1.00 81.75 114 GLU A CA 1
ATOM 857 C C . GLU A 1 114 ? -17.946 -6.695 20.250 1.00 81.75 114 GLU A C 1
ATOM 859 O O . GLU A 1 114 ? -17.556 -6.529 19.092 1.00 81.75 114 GLU A O 1
ATOM 864 N N . THR A 1 115 ? -17.236 -6.222 21.282 1.00 85.62 115 THR A N 1
ATOM 865 C CA . THR A 1 115 ? -15.986 -5.477 21.063 1.00 85.62 115 THR A CA 1
ATOM 866 C C . THR A 1 115 ? -14.824 -6.343 20.580 1.00 85.62 115 THR A C 1
ATOM 868 O O . THR A 1 115 ? -13.909 -5.811 19.945 1.00 85.62 115 THR A O 1
ATOM 871 N N . ALA A 1 116 ? -14.828 -7.642 20.884 1.00 83.56 116 ALA A N 1
ATOM 872 C CA . ALA A 1 116 ? -13.839 -8.590 20.382 1.00 83.56 116 ALA A CA 1
ATOM 873 C C . ALA A 1 116 ? -14.088 -8.902 18.898 1.00 83.56 116 ALA A C 1
ATOM 875 O O . ALA A 1 116 ? -13.144 -8.895 18.104 1.00 83.56 116 ALA A O 1
ATOM 876 N N . ASP A 1 117 ? -15.349 -9.063 18.497 1.00 86.12 117 ASP A N 1
ATOM 877 C CA . ASP A 1 117 ? -15.730 -9.243 17.095 1.00 86.12 117 ASP A CA 1
ATOM 878 C C . ASP A 1 117 ? -15.391 -8.012 16.244 1.00 86.12 117 ASP A C 1
ATOM 880 O O . ASP A 1 117 ? -14.853 -8.140 15.137 1.00 86.12 117 ASP A O 1
ATOM 884 N N . GLU A 1 118 ? -15.640 -6.806 16.766 1.00 84.88 118 GLU A N 1
ATOM 885 C CA . GLU A 1 118 ? -15.224 -5.558 16.118 1.00 84.88 118 GLU A CA 1
ATOM 886 C C . GLU A 1 118 ? -13.701 -5.479 15.938 1.00 84.88 118 GLU A C 1
ATOM 888 O O . GLU A 1 118 ? -13.226 -5.033 14.888 1.00 84.88 118 GLU A O 1
ATOM 893 N N . LEU A 1 119 ? -12.925 -5.920 16.936 1.00 86.12 119 LEU A N 1
ATOM 894 C CA . LEU A 1 119 ? -11.464 -5.968 16.853 1.00 86.12 119 LEU A CA 1
ATOM 895 C C . LEU A 1 119 ? -11.018 -6.931 15.745 1.00 86.12 119 LEU A C 1
ATOM 897 O O . LEU A 1 119 ? -10.261 -6.534 14.859 1.00 86.12 119 LEU A O 1
ATOM 901 N N . ALA A 1 120 ? -11.561 -8.149 15.725 1.00 87.44 120 ALA A N 1
ATOM 902 C CA . ALA A 1 120 ? -11.239 -9.156 14.716 1.00 87.44 120 ALA A CA 1
ATOM 903 C C . ALA A 1 120 ? -11.631 -8.718 13.291 1.00 87.44 120 ALA A C 1
ATOM 905 O O . ALA A 1 120 ? -10.973 -9.072 12.309 1.00 87.44 120 ALA A O 1
ATOM 906 N N . GLN A 1 121 ? -12.716 -7.956 13.127 1.00 87.31 121 GLN A N 1
ATOM 907 C CA . GLN A 1 121 ? -13.071 -7.361 11.832 1.00 87.31 121 GLN A CA 1
ATOM 908 C C . GLN A 1 121 ? -12.072 -6.281 11.402 1.00 87.31 121 GLN A C 1
ATOM 910 O O . GLN A 1 121 ? -11.671 -6.251 10.236 1.00 87.31 121 GLN A O 1
ATOM 915 N N . ARG A 1 122 ? -11.639 -5.418 12.327 1.00 84.19 122 ARG A N 1
ATOM 916 C CA . ARG A 1 122 ? -10.657 -4.364 12.032 1.00 84.19 122 ARG A CA 1
ATOM 917 C C . ARG A 1 122 ? -9.291 -4.929 11.682 1.00 84.19 122 ARG A C 1
ATOM 919 O O . ARG A 1 122 ? -8.721 -4.500 10.687 1.00 84.19 122 ARG A O 1
ATOM 926 N N . GLU A 1 123 ? -8.806 -5.919 12.423 1.00 86.81 123 GLU A N 1
ATOM 927 C CA . GLU A 1 123 ? -7.532 -6.585 12.124 1.00 86.81 123 GLU A CA 1
ATOM 928 C C . GLU A 1 123 ? -7.541 -7.216 10.727 1.00 86.81 123 GLU A C 1
ATOM 930 O O . GLU A 1 123 ? -6.582 -7.068 9.967 1.00 86.81 123 GLU A O 1
ATOM 935 N N . ARG A 1 124 ? -8.655 -7.851 10.334 1.00 89.81 124 ARG A N 1
ATOM 936 C CA . ARG A 1 124 ? -8.831 -8.371 8.969 1.00 89.81 124 ARG A CA 1
ATOM 937 C C . ARG A 1 124 ? -8.774 -7.263 7.919 1.00 89.81 124 ARG A C 1
ATOM 939 O O . ARG A 1 124 ? -8.159 -7.447 6.871 1.00 89.81 124 ARG A O 1
ATOM 946 N N . LEU A 1 125 ? -9.394 -6.119 8.193 1.00 88.06 125 LEU A N 1
ATOM 947 C CA . LEU A 1 125 ? -9.418 -4.986 7.273 1.00 88.06 125 LEU A CA 1
ATOM 948 C C . LEU A 1 125 ? -8.049 -4.301 7.154 1.00 88.06 125 LEU A C 1
ATOM 950 O O . LEU A 1 125 ? -7.633 -3.965 6.046 1.00 88.06 125 LEU A O 1
ATOM 954 N N . ASP A 1 126 ? -7.321 -4.143 8.257 1.00 84.94 126 ASP A N 1
ATOM 955 C CA . ASP A 1 126 ? -5.952 -3.623 8.240 1.00 84.94 126 ASP A CA 1
ATOM 956 C C . ASP A 1 126 ? -5.012 -4.595 7.513 1.00 84.94 126 ASP A C 1
ATOM 958 O O . ASP A 1 126 ? -4.245 -4.171 6.650 1.00 84.94 126 ASP A O 1
ATOM 962 N N . THR A 1 127 ? -5.149 -5.905 7.747 1.00 88.12 127 THR A N 1
ATOM 963 C CA . THR A 1 127 ? -4.422 -6.942 6.992 1.00 88.12 127 THR A CA 1
ATOM 964 C C . THR A 1 127 ? -4.689 -6.835 5.490 1.00 88.12 127 THR A C 1
ATOM 966 O O . THR A 1 127 ? -3.757 -6.875 4.684 1.00 88.12 127 THR A O 1
ATOM 969 N N . LEU A 1 128 ? -5.952 -6.640 5.096 1.00 89.31 128 LEU A N 1
ATOM 970 C CA . LEU A 1 128 ? -6.327 -6.453 3.697 1.00 89.31 128 LEU A CA 1
ATOM 971 C C . LEU A 1 128 ? -5.704 -5.181 3.104 1.00 89.31 128 LEU A C 1
ATOM 973 O O . LEU A 1 128 ? -5.228 -5.212 1.972 1.00 89.31 128 LEU A O 1
ATOM 977 N N . ARG A 1 129 ? -5.663 -4.077 3.860 1.00 86.19 129 ARG A N 1
ATOM 978 C CA . ARG A 1 129 ? -5.017 -2.826 3.429 1.00 86.19 129 ARG A CA 1
ATOM 979 C C . ARG A 1 129 ? -3.516 -3.000 3.222 1.00 86.19 129 ARG A C 1
ATOM 981 O O . ARG A 1 129 ? -3.009 -2.570 2.188 1.00 86.19 129 ARG A O 1
ATOM 988 N N . TYR A 1 130 ? -2.822 -3.655 4.154 1.00 84.44 130 TYR A N 1
ATOM 989 C CA . TYR A 1 130 ? -1.399 -3.968 3.998 1.00 84.44 130 TYR A CA 1
ATOM 990 C C . TYR A 1 130 ? -1.157 -4.860 2.775 1.00 84.44 130 TYR A C 1
ATOM 992 O O . TYR A 1 130 ? -0.308 -4.544 1.945 1.00 84.44 130 TYR A O 1
ATOM 1000 N N . SER A 1 131 ? -1.966 -5.908 2.594 1.00 87.75 131 SER A N 1
ATOM 1001 C CA . SER A 1 131 ? -1.863 -6.791 1.429 1.00 87.75 131 SER A CA 1
ATOM 1002 C C . SER A 1 131 ? -2.129 -6.060 0.107 1.00 87.75 131 SER A C 1
ATOM 1004 O O . SER A 1 131 ? -1.417 -6.274 -0.872 1.00 87.75 131 SER A O 1
ATOM 1006 N N . ALA A 1 132 ? -3.122 -5.169 0.054 1.00 84.31 132 ALA A N 1
ATOM 1007 C CA . ALA A 1 132 ? -3.406 -4.367 -1.135 1.00 84.31 132 ALA A CA 1
ATOM 1008 C C . ALA A 1 132 ? -2.241 -3.425 -1.481 1.00 84.31 132 ALA A C 1
ATOM 1010 O O . ALA A 1 132 ? -1.898 -3.271 -2.656 1.00 84.31 132 ALA A O 1
ATOM 1011 N N . LEU A 1 133 ? -1.604 -2.835 -0.466 1.00 82.62 133 LEU A N 1
ATOM 1012 C CA . LEU A 1 133 ? -0.440 -1.975 -0.641 1.00 82.62 133 LEU A CA 1
ATOM 1013 C C . LEU A 1 133 ? 0.760 -2.746 -1.208 1.00 82.62 133 LEU A C 1
ATOM 1015 O O . LEU A 1 133 ? 1.383 -2.298 -2.172 1.00 82.62 133 LEU A O 1
ATOM 1019 N N . ASP A 1 134 ? 1.039 -3.927 -0.656 1.00 84.31 134 ASP A N 1
ATOM 1020 C CA . ASP A 1 134 ? 2.138 -4.784 -1.106 1.00 84.31 134 ASP A CA 1
ATOM 1021 C C . ASP A 1 134 ? 1.907 -5.291 -2.536 1.00 84.31 134 ASP A C 1
ATOM 1023 O O . ASP A 1 134 ? 2.810 -5.238 -3.374 1.00 84.31 134 ASP A O 1
ATOM 1027 N N . ASN A 1 135 ? 0.673 -5.698 -2.855 1.00 82.31 135 ASN A N 1
ATOM 1028 C CA . ASN A 1 135 ? 0.293 -6.095 -4.210 1.00 82.31 135 ASN A CA 1
ATOM 1029 C C . ASN A 1 135 ? 0.447 -4.943 -5.214 1.00 82.31 135 ASN A C 1
ATOM 1031 O O . ASN A 1 135 ? 0.926 -5.164 -6.324 1.00 82.31 135 ASN A O 1
ATOM 1035 N N . SER A 1 136 ? 0.086 -3.715 -4.832 1.00 80.31 136 SER A N 1
ATOM 1036 C CA . SER A 1 136 ? 0.253 -2.528 -5.680 1.00 80.31 136 SER A CA 1
ATOM 1037 C C . SER A 1 136 ? 1.730 -2.246 -5.990 1.00 80.31 136 SER A C 1
ATOM 1039 O O . SER A 1 136 ? 2.101 -2.044 -7.150 1.00 80.31 136 SER A O 1
ATOM 1041 N N . LEU A 1 137 ? 2.606 -2.324 -4.979 1.00 83.94 137 LEU A N 1
ATOM 1042 C CA . LEU A 1 137 ? 4.056 -2.172 -5.161 1.00 83.94 137 LEU A CA 1
ATOM 1043 C C . LEU A 1 137 ? 4.653 -3.272 -6.052 1.00 83.94 137 LEU A C 1
ATOM 1045 O O . LEU A 1 137 ? 5.486 -2.987 -6.922 1.00 83.94 137 LEU A O 1
ATOM 1049 N N . ALA A 1 1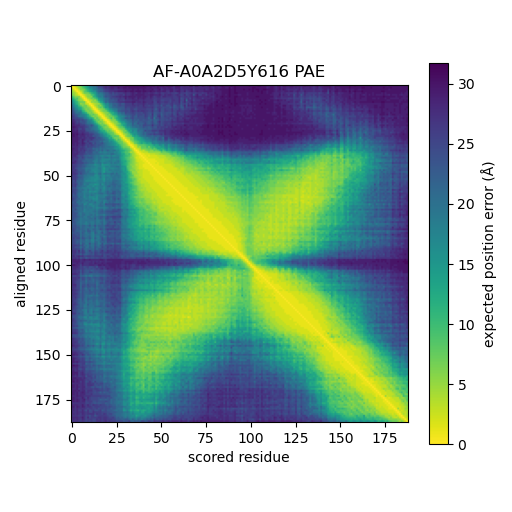38 ? 4.218 -4.521 -5.860 1.00 79.88 138 ALA A N 1
ATOM 1050 C CA . ALA A 1 138 ? 4.660 -5.657 -6.664 1.00 79.88 138 ALA A CA 1
ATOM 1051 C C . ALA A 1 138 ? 4.224 -5.520 -8.133 1.00 79.88 138 ALA A C 1
ATOM 1053 O O . ALA A 1 138 ? 5.046 -5.688 -9.036 1.00 79.88 138 ALA A O 1
ATOM 1054 N N . GLN A 1 139 ? 2.965 -5.142 -8.382 1.00 77.44 139 GLN A N 1
ATOM 1055 C CA . GLN A 1 139 ? 2.438 -4.909 -9.731 1.00 77.44 139 GLN A CA 1
ATOM 1056 C C . GLN A 1 139 ? 3.167 -3.764 -10.440 1.00 77.44 139 GLN A C 1
ATOM 1058 O O . GLN A 1 139 ? 3.571 -3.920 -11.593 1.00 77.44 139 GLN A O 1
ATOM 1063 N N . GLY A 1 140 ? 3.403 -2.641 -9.752 1.00 76.44 140 GLY A N 1
ATOM 1064 C CA . GLY A 1 140 ? 4.163 -1.522 -10.316 1.00 76.44 140 GLY A CA 1
ATOM 1065 C C . GLY A 1 140 ? 5.585 -1.926 -10.716 1.00 76.44 140 GLY A C 1
ATOM 1066 O O . GLY A 1 140 ? 6.053 -1.587 -11.802 1.00 76.44 140 GLY A O 1
ATOM 1067 N N . SER A 1 141 ? 6.250 -2.724 -9.879 1.00 76.81 141 SER A N 1
ATOM 1068 C CA . SER A 1 141 ? 7.596 -3.232 -10.167 1.00 76.81 141 SER A CA 1
ATOM 1069 C C . SER A 1 141 ? 7.604 -4.196 -11.362 1.00 76.81 141 SER A C 1
ATOM 1071 O O . SER A 1 141 ? 8.464 -4.081 -12.233 1.00 76.81 141 SER A O 1
ATOM 1073 N N . ALA A 1 142 ? 6.624 -5.102 -11.452 1.00 75.31 142 ALA A N 1
ATOM 1074 C CA . ALA A 1 142 ? 6.493 -6.043 -12.567 1.00 75.31 142 ALA A CA 1
ATOM 1075 C C . ALA A 1 142 ? 6.237 -5.335 -13.910 1.00 75.31 142 ALA A C 1
ATOM 1077 O O . ALA A 1 142 ? 6.863 -5.675 -14.915 1.00 75.31 142 ALA A O 1
ATOM 1078 N N . LEU A 1 143 ? 5.371 -4.314 -13.925 1.00 74.62 143 LEU A N 1
ATOM 1079 C CA . LEU A 1 143 ? 5.112 -3.505 -15.121 1.00 74.62 143 LEU A CA 1
ATOM 1080 C C . LEU A 1 143 ? 6.367 -2.756 -15.587 1.00 74.62 143 LEU A C 1
ATOM 1082 O O . LEU A 1 143 ? 6.647 -2.734 -16.785 1.00 74.62 143 LEU A O 1
ATOM 1086 N N . ASN A 1 144 ? 7.154 -2.201 -14.659 1.00 74.31 144 ASN A N 1
ATOM 1087 C CA . ASN A 1 144 ? 8.416 -1.531 -14.989 1.00 74.31 144 ASN A CA 1
ATOM 1088 C C . ASN A 1 144 ? 9.428 -2.500 -15.626 1.00 74.31 144 ASN A C 1
ATOM 1090 O O . ASN A 1 144 ? 10.037 -2.169 -16.645 1.00 74.31 144 ASN A O 1
ATOM 1094 N N . VAL A 1 145 ? 9.568 -3.714 -15.073 1.00 79.25 145 VAL A N 1
ATOM 1095 C CA . VAL A 1 145 ? 10.455 -4.758 -15.623 1.00 79.25 145 VAL A CA 1
ATOM 1096 C C . VAL A 1 145 ? 10.012 -5.180 -17.024 1.00 79.25 145 VAL A C 1
ATOM 1098 O O . VAL A 1 145 ? 10.849 -5.282 -17.921 1.00 79.25 145 VAL A O 1
ATOM 1101 N N . LEU A 1 146 ? 8.710 -5.380 -17.240 1.00 78.19 146 LEU A N 1
ATOM 1102 C CA . LEU A 1 146 ? 8.176 -5.759 -18.548 1.00 78.19 146 LEU A CA 1
ATOM 1103 C C . LEU A 1 146 ? 8.426 -4.672 -19.604 1.00 78.19 146 LEU A C 1
ATOM 1105 O O . LEU A 1 146 ? 8.888 -4.979 -20.700 1.00 78.19 146 LEU A O 1
ATOM 1109 N N . GLN A 1 147 ? 8.172 -3.402 -19.274 1.00 73.00 147 GLN A N 1
ATOM 1110 C CA . GLN A 1 147 ? 8.437 -2.277 -20.180 1.00 73.00 147 GLN A CA 1
ATOM 1111 C C . GLN A 1 147 ? 9.920 -2.185 -20.552 1.00 73.00 147 GLN A C 1
ATOM 1113 O O . GLN A 1 147 ? 10.257 -1.965 -21.716 1.00 73.00 147 GLN A O 1
ATOM 1118 N N . TYR A 1 148 ? 10.809 -2.397 -19.577 1.00 75.94 148 TYR A N 1
ATOM 1119 C CA . TYR A 1 148 ? 12.247 -2.436 -19.821 1.00 75.94 148 TYR A CA 1
ATOM 1120 C C . TYR A 1 148 ? 12.635 -3.574 -20.780 1.00 75.94 148 TYR A C 1
ATOM 1122 O O . TYR A 1 148 ? 13.396 -3.350 -21.723 1.00 75.94 148 TYR A O 1
ATOM 1130 N N . GLN A 1 149 ? 12.084 -4.778 -20.585 1.00 80.44 149 GLN A N 1
ATOM 1131 C CA . GLN A 1 149 ? 12.332 -5.920 -21.473 1.00 80.44 149 GLN A CA 1
ATOM 1132 C C . GLN A 1 149 ? 11.837 -5.658 -22.900 1.00 80.44 149 GLN A C 1
ATOM 1134 O O . GLN A 1 149 ? 12.598 -5.857 -23.844 1.00 80.44 149 GLN A O 1
ATOM 1139 N N . GLN A 1 150 ? 10.615 -5.142 -23.058 1.00 78.31 150 GLN A N 1
ATOM 1140 C CA . GLN A 1 150 ? 10.047 -4.818 -24.371 1.00 78.31 150 GLN A CA 1
ATOM 1141 C C . GLN A 1 150 ? 10.881 -3.774 -25.116 1.00 78.31 150 GLN A C 1
ATOM 1143 O O . GLN A 1 150 ? 11.103 -3.900 -26.320 1.00 78.31 150 GLN A O 1
ATOM 1148 N N . LEU A 1 151 ? 11.373 -2.747 -24.417 1.00 77.69 151 LEU A N 1
ATOM 1149 C CA . LEU A 1 151 ? 12.216 -1.729 -25.037 1.00 77.69 151 LEU A CA 1
ATOM 1150 C C . LEU A 1 151 ? 13.559 -2.314 -25.492 1.00 77.69 151 LEU A C 1
ATOM 1152 O O . LEU A 1 151 ? 13.975 -2.083 -26.627 1.00 77.69 151 LEU A O 1
ATOM 1156 N N . LYS A 1 152 ? 14.202 -3.123 -24.643 1.00 78.12 152 LYS A N 1
ATOM 1157 C CA . LYS A 1 152 ? 15.462 -3.802 -24.972 1.00 78.12 152 LYS A CA 1
ATOM 1158 C C . LYS A 1 152 ? 15.308 -4.760 -26.156 1.00 78.12 152 LYS A C 1
ATOM 1160 O O . LYS A 1 152 ? 16.185 -4.837 -27.013 1.00 78.12 152 LYS A O 1
ATOM 1165 N N . GLU A 1 153 ? 14.193 -5.479 -26.222 1.00 81.38 153 GLU A N 1
ATOM 1166 C CA . GLU A 1 153 ? 13.894 -6.380 -27.333 1.00 81.38 153 GLU A CA 1
ATOM 1167 C C . GLU A 1 153 ? 13.663 -5.612 -28.637 1.00 81.38 153 GLU A C 1
ATOM 1169 O O . GLU A 1 153 ? 14.254 -5.958 -29.659 1.00 81.38 153 GLU A O 1
ATOM 1174 N N . ARG A 1 154 ? 12.909 -4.505 -28.599 1.00 77.31 154 ARG A N 1
ATOM 1175 C CA . ARG A 1 154 ? 12.748 -3.615 -29.761 1.00 77.31 154 ARG A CA 1
ATOM 1176 C C . ARG A 1 154 ? 14.085 -3.073 -30.265 1.00 77.31 154 ARG A C 1
ATOM 1178 O O . ARG A 1 154 ? 14.297 -3.055 -31.475 1.00 77.31 154 ARG A O 1
ATOM 1185 N N . GLN A 1 155 ? 14.990 -2.684 -29.366 1.00 79.44 155 GLN A N 1
ATOM 1186 C CA . GLN A 1 155 ? 16.345 -2.258 -29.735 1.00 79.44 155 GLN A CA 1
ATOM 1187 C C . GLN A 1 155 ? 17.132 -3.392 -30.402 1.00 79.44 155 GLN A C 1
ATOM 1189 O O . GLN A 1 155 ? 17.760 -3.186 -31.438 1.00 79.44 155 GLN A O 1
ATOM 1194 N N . ASN A 1 156 ? 17.061 -4.609 -29.855 1.00 81.50 156 ASN A N 1
ATOM 1195 C CA . ASN A 1 156 ? 17.726 -5.768 -30.444 1.00 81.50 156 ASN A CA 1
ATOM 1196 C C . ASN A 1 156 ? 17.197 -6.073 -31.857 1.00 81.50 156 ASN A C 1
ATOM 1198 O O . ASN A 1 156 ? 17.982 -6.276 -32.781 1.00 81.50 156 ASN A O 1
ATOM 1202 N N . LEU A 1 157 ? 15.875 -6.034 -32.051 1.00 81.44 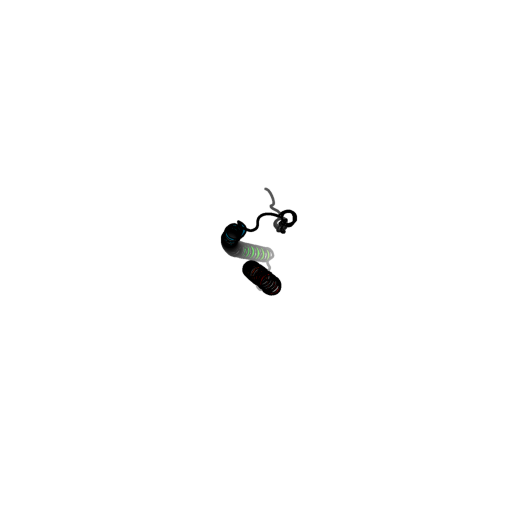157 LEU A N 1
ATOM 1203 C CA . LEU A 1 157 ? 15.247 -6.234 -33.360 1.00 81.44 157 LEU A CA 1
ATOM 1204 C C . LEU A 1 157 ? 15.645 -5.147 -34.366 1.00 81.44 157 LEU A C 1
ATOM 1206 O O . LEU A 1 157 ? 15.954 -5.474 -35.510 1.00 81.44 157 LEU A O 1
ATOM 1210 N N . ASN A 1 158 ? 15.692 -3.877 -33.947 1.00 77.50 158 ASN A N 1
ATOM 1211 C CA . ASN A 1 158 ? 16.125 -2.772 -34.807 1.00 77.50 158 ASN A CA 1
ATOM 1212 C C . ASN A 1 158 ? 17.594 -2.940 -35.239 1.00 77.50 158 ASN A C 1
ATOM 1214 O O . ASN A 1 158 ? 17.924 -2.826 -36.422 1.00 77.50 158 ASN A O 1
ATOM 1218 N N . ASN A 1 159 ? 18.468 -3.324 -34.305 1.00 77.75 159 ASN A N 1
ATOM 1219 C CA . ASN A 1 159 ? 19.875 -3.604 -34.593 1.00 77.75 159 ASN A CA 1
ATOM 1220 C C . ASN A 1 159 ? 20.041 -4.772 -35.578 1.00 77.75 159 ASN A C 1
ATOM 1222 O O . ASN A 1 159 ? 20.831 -4.680 -36.521 1.00 77.75 159 ASN A O 1
ATOM 1226 N N . ILE A 1 160 ? 19.278 -5.856 -35.401 1.00 81.62 160 ILE A N 1
ATOM 1227 C CA . ILE A 1 160 ? 19.291 -7.012 -36.310 1.00 81.62 160 ILE A CA 1
ATOM 1228 C C . ILE A 1 160 ? 18.780 -6.616 -37.701 1.00 81.62 160 ILE A C 1
ATOM 1230 O O . ILE A 1 160 ? 19.433 -6.932 -38.694 1.00 81.62 160 ILE A O 1
ATOM 1234 N N . ALA A 1 161 ? 17.659 -5.894 -37.787 1.00 79.31 161 ALA A N 1
ATOM 1235 C CA . ALA A 1 161 ? 17.088 -5.438 -39.055 1.00 79.31 161 ALA A CA 1
ATOM 1236 C C . ALA A 1 161 ? 18.044 -4.497 -39.809 1.00 79.31 161 ALA A C 1
ATOM 1238 O O . ALA A 1 161 ? 18.252 -4.646 -41.014 1.00 79.31 161 ALA A O 1
ATOM 1239 N N . THR A 1 162 ? 18.687 -3.577 -39.088 1.00 78.31 162 THR A N 1
ATOM 1240 C CA . THR A 1 162 ? 19.682 -2.657 -39.651 1.00 78.31 162 THR A CA 1
ATOM 1241 C C . THR A 1 162 ? 20.903 -3.411 -40.180 1.00 78.31 162 THR A C 1
ATOM 1243 O O . THR A 1 162 ? 21.345 -3.163 -41.305 1.00 78.31 162 THR A O 1
ATOM 1246 N N . ASN A 1 163 ? 21.423 -4.378 -39.417 1.00 78.94 163 ASN A N 1
ATOM 1247 C CA . ASN A 1 163 ? 22.538 -5.218 -39.857 1.00 78.94 163 ASN A CA 1
ATOM 1248 C C . ASN A 1 163 ? 22.172 -6.076 -41.074 1.00 78.94 163 ASN A C 1
ATOM 1250 O O . ASN A 1 163 ? 22.962 -6.167 -42.013 1.00 78.94 163 ASN A O 1
ATOM 1254 N N . TYR A 1 164 ? 20.970 -6.655 -41.094 1.00 80.25 164 TYR A N 1
ATOM 1255 C CA . TYR A 1 164 ? 20.476 -7.435 -42.227 1.00 80.25 164 TYR A CA 1
ATOM 1256 C C . TYR A 1 164 ? 20.395 -6.592 -43.507 1.00 80.25 164 TYR A C 1
ATOM 1258 O O . TYR A 1 164 ? 20.922 -6.997 -44.544 1.00 80.25 164 TYR A O 1
ATOM 1266 N N . ASN A 1 165 ? 19.823 -5.386 -43.42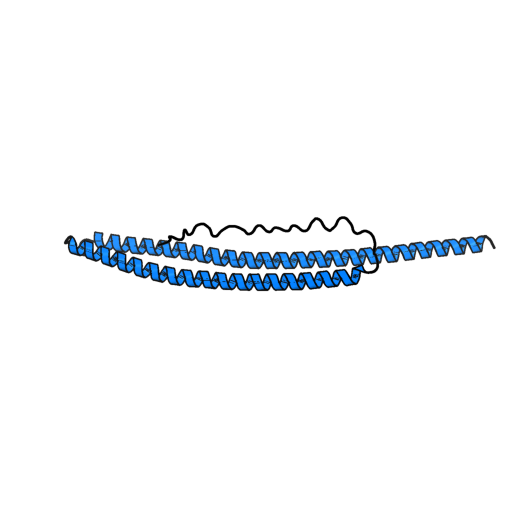8 1.00 77.06 165 ASN A N 1
ATOM 1267 C CA . ASN A 1 165 ? 19.741 -4.468 -44.567 1.00 77.06 165 ASN A CA 1
ATOM 1268 C C . ASN A 1 165 ? 21.130 -4.048 -45.070 1.00 77.06 165 ASN A C 1
ATOM 1270 O O . ASN A 1 165 ? 21.361 -4.006 -46.277 1.00 77.06 165 ASN A O 1
ATOM 1274 N N . ARG A 1 166 ? 22.083 -3.792 -44.163 1.00 72.81 166 ARG A N 1
ATOM 1275 C CA . ARG A 1 166 ? 23.467 -3.468 -44.540 1.00 72.81 166 ARG A CA 1
ATOM 1276 C C . ARG A 1 166 ? 24.137 -4.629 -45.281 1.00 72.81 166 ARG A C 1
ATOM 1278 O O . ARG A 1 166 ? 24.739 -4.398 -46.326 1.00 72.81 166 ARG A O 1
ATOM 1285 N N . ILE A 1 167 ? 24.023 -5.855 -44.768 1.00 75.50 167 ILE A N 1
ATOM 1286 C CA . ILE A 1 167 ? 24.624 -7.045 -45.393 1.00 75.50 167 ILE A CA 1
ATOM 1287 C C . ILE A 1 167 ? 24.002 -7.306 -46.766 1.00 75.50 167 ILE A C 1
ATOM 1289 O O . ILE A 1 167 ? 24.731 -7.559 -47.722 1.00 75.50 167 ILE A O 1
ATOM 1293 N N . ARG A 1 168 ? 22.674 -7.190 -46.885 1.00 81.38 168 ARG A N 1
ATOM 1294 C CA . ARG A 1 168 ? 21.973 -7.350 -48.162 1.00 81.38 168 ARG A CA 1
ATOM 1295 C C . ARG A 1 168 ? 22.443 -6.332 -49.200 1.00 81.38 168 ARG A C 1
ATOM 1297 O O . ARG A 1 168 ? 22.844 -6.731 -50.283 1.00 81.38 168 ARG A O 1
ATOM 1304 N N . ASN A 1 169 ? 22.487 -5.049 -48.844 1.00 74.88 169 ASN A N 1
ATOM 1305 C CA . ASN A 1 169 ? 22.943 -4.000 -49.759 1.00 74.88 169 ASN A CA 1
ATOM 1306 C C . ASN A 1 169 ? 24.401 -4.212 -50.208 1.00 74.88 169 ASN A C 1
ATOM 1308 O O . ASN A 1 169 ? 24.740 -3.929 -51.353 1.00 74.88 169 ASN A O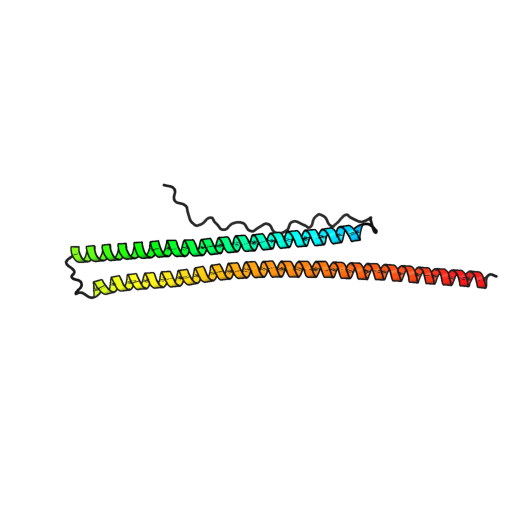 1
ATOM 1312 N N . MET A 1 170 ? 25.266 -4.730 -49.327 1.00 69.50 170 MET A N 1
ATOM 1313 C CA . MET A 1 170 ? 26.646 -5.079 -49.688 1.00 69.50 170 MET A CA 1
ATOM 1314 C C . MET A 1 170 ? 26.721 -6.291 -50.622 1.00 69.50 170 MET A C 1
ATOM 1316 O O . MET A 1 170 ? 27.530 -6.292 -51.547 1.00 69.50 170 MET A O 1
ATOM 1320 N N . ALA A 1 171 ? 25.894 -7.311 -50.389 1.00 76.62 171 ALA A N 1
ATOM 1321 C CA . ALA A 1 171 ? 25.822 -8.487 -51.249 1.00 76.62 171 ALA A CA 1
ATOM 1322 C C . ALA A 1 171 ? 25.288 -8.128 -52.645 1.00 76.62 171 ALA A C 1
ATOM 1324 O O . ALA A 1 171 ? 25.886 -8.529 -53.640 1.00 76.62 171 ALA A O 1
ATOM 1325 N N . ASP A 1 172 ? 24.229 -7.317 -52.713 1.00 73.19 172 ASP A N 1
ATOM 1326 C CA . ASP A 1 172 ? 23.637 -6.846 -53.967 1.00 73.19 172 ASP A CA 1
ATOM 1327 C C . ASP A 1 172 ? 24.649 -6.000 -54.763 1.00 73.19 172 ASP A C 1
ATOM 1329 O O . ASP A 1 172 ? 24.885 -6.270 -55.941 1.00 73.19 172 ASP A O 1
ATOM 1333 N N . PHE A 1 173 ? 25.350 -5.066 -54.106 1.00 73.75 173 PHE A N 1
ATOM 1334 C CA . PHE A 1 173 ? 26.415 -4.279 -54.740 1.00 73.75 173 PHE A CA 1
ATOM 1335 C C . PHE A 1 173 ? 27.584 -5.147 -55.228 1.00 73.75 173 PHE A C 1
ATOM 1337 O O . PHE A 1 173 ? 28.072 -4.968 -56.343 1.00 73.75 173 PHE A O 1
ATOM 1344 N N . GLY A 1 174 ? 28.036 -6.110 -54.418 1.00 70.06 174 GLY A N 1
ATOM 1345 C CA . GLY A 1 174 ? 29.108 -7.031 -54.804 1.00 70.06 174 GLY A CA 1
ATOM 1346 C C . GLY A 1 174 ? 28.731 -7.896 -56.009 1.00 70.06 174 GLY A C 1
ATOM 1347 O O . GLY A 1 174 ? 29.558 -8.129 -56.890 1.00 70.06 174 GLY A O 1
ATOM 1348 N N . PHE A 1 175 ? 27.470 -8.323 -56.084 1.00 73.12 175 PHE A N 1
ATOM 1349 C CA . PHE A 1 175 ? 26.950 -9.111 -57.196 1.00 73.12 175 PHE A CA 1
ATOM 1350 C C . PHE A 1 175 ? 26.793 -8.282 -58.479 1.00 73.12 175 PHE A C 1
ATOM 1352 O O . PHE A 1 175 ? 27.118 -8.762 -59.567 1.00 73.12 175 PHE A O 1
ATOM 1359 N N . GLU A 1 176 ? 26.346 -7.027 -58.372 1.00 69.19 176 GLU A N 1
ATOM 1360 C CA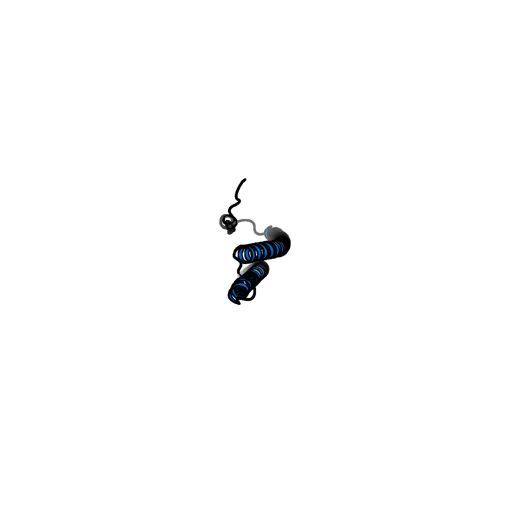 . GLU A 1 176 ? 26.305 -6.097 -59.507 1.00 69.19 176 GLU A CA 1
ATOM 1361 C C . GLU A 1 176 ? 27.705 -5.762 -60.033 1.00 69.19 176 GLU A C 1
ATOM 1363 O O . GLU A 1 176 ? 27.932 -5.809 -61.244 1.00 69.19 176 GLU A O 1
ATOM 1368 N N . ALA A 1 177 ? 28.661 -5.495 -59.139 1.00 66.19 177 ALA A N 1
ATOM 1369 C CA . ALA A 1 177 ? 30.047 -5.223 -59.511 1.00 66.19 177 ALA A CA 1
ATOM 1370 C C . ALA A 1 177 ? 30.699 -6.421 -60.223 1.00 66.19 177 ALA A C 1
ATOM 1372 O O . ALA A 1 177 ? 31.391 -6.241 -61.226 1.00 66.19 177 ALA A O 1
ATOM 1373 N N . TYR A 1 178 ? 30.434 -7.645 -59.750 1.00 72.81 178 TYR A N 1
ATOM 1374 C CA . TYR A 1 178 ? 30.909 -8.875 -60.387 1.00 72.81 178 TYR A CA 1
ATOM 1375 C C . TYR A 1 178 ? 30.358 -9.035 -61.813 1.00 72.81 178 TYR A C 1
ATOM 1377 O O . TYR A 1 178 ? 31.131 -9.192 -62.758 1.00 72.81 178 TYR A O 1
ATOM 1385 N N . LYS A 1 179 ? 29.037 -8.895 -61.991 1.00 73.19 179 LYS A N 1
ATOM 1386 C CA . LYS A 1 179 ? 28.383 -8.968 -63.311 1.00 73.19 179 LYS A CA 1
ATOM 1387 C C . LYS A 1 179 ? 28.876 -7.903 -64.288 1.00 73.19 179 LYS A C 1
ATOM 1389 O O . LYS A 1 179 ? 28.943 -8.146 -65.492 1.00 73.19 179 LYS A O 1
ATOM 1394 N N . PHE A 1 180 ? 29.172 -6.704 -63.792 1.00 73.38 180 PHE A N 1
ATOM 1395 C CA . PHE A 1 180 ? 29.716 -5.632 -64.620 1.00 73.38 180 PHE A CA 1
ATOM 1396 C C . PHE A 1 180 ? 31.134 -5.960 -65.109 1.00 73.38 180 PHE A C 1
ATOM 1398 O O . PHE A 1 180 ? 31.427 -5.768 -66.288 1.00 73.38 180 PHE A O 1
ATOM 1405 N N . GLY A 1 181 ? 31.987 -6.511 -64.239 1.00 69.69 181 GLY A N 1
ATOM 1406 C CA . GLY A 1 181 ? 33.327 -6.972 -64.614 1.00 69.69 181 GLY A CA 1
ATOM 1407 C C . GLY A 1 181 ? 33.308 -8.099 -65.651 1.00 69.69 181 GLY A C 1
ATOM 1408 O O . GLY A 1 181 ? 34.085 -8.066 -66.601 1.00 69.69 181 GLY A O 1
ATOM 1409 N N . GLU A 1 182 ? 32.380 -9.048 -65.515 1.00 68.69 182 GLU A N 1
ATOM 1410 C CA . GLU A 1 182 ? 32.200 -10.158 -66.462 1.00 68.69 182 GLU A CA 1
ATOM 1411 C C . GLU A 1 182 ? 31.803 -9.656 -67.864 1.00 68.69 182 GLU A C 1
ATOM 1413 O O . GLU A 1 182 ? 32.430 -10.017 -68.858 1.00 68.69 182 GLU A O 1
ATOM 1418 N N . LYS A 1 183 ? 30.860 -8.706 -67.948 1.00 70.62 183 LYS A N 1
ATOM 1419 C CA . LYS A 1 183 ? 30.458 -8.076 -69.222 1.00 70.62 183 LYS A CA 1
ATOM 1420 C C . LYS A 1 183 ? 31.563 -7.279 -69.913 1.00 70.62 183 LYS A C 1
ATOM 1422 O O . LYS A 1 183 ? 31.521 -7.128 -71.134 1.00 70.62 183 LYS A O 1
ATOM 1427 N N . LEU A 1 184 ? 32.494 -6.703 -69.154 1.00 67.25 184 LEU A N 1
ATOM 1428 C CA . LEU A 1 184 ? 33.634 -5.985 -69.725 1.00 67.25 184 LEU A CA 1
ATOM 1429 C C . LEU A 1 184 ? 34.670 -6.946 -70.314 1.00 67.25 184 LEU A C 1
ATOM 1431 O O . LEU A 1 184 ? 35.262 -6.613 -71.333 1.00 67.25 184 LEU A O 1
ATOM 1435 N N . TYR A 1 185 ? 34.845 -8.124 -69.710 1.00 66.69 185 TYR A N 1
ATOM 1436 C CA . TYR A 1 185 ? 35.737 -9.170 -70.216 1.00 66.69 185 TYR A CA 1
ATOM 1437 C C . TYR A 1 185 ? 35.190 -9.889 -71.458 1.00 66.69 185 TYR A C 1
ATOM 1439 O O . TYR A 1 185 ? 35.970 -10.295 -72.309 1.00 66.69 185 TYR A O 1
ATOM 1447 N N . GLU A 1 186 ? 33.869 -10.043 -71.593 1.00 65.50 186 GLU A N 1
ATOM 1448 C CA . GLU A 1 186 ? 33.264 -10.666 -72.786 1.00 65.50 186 GLU A CA 1
ATOM 1449 C C . GLU A 1 186 ? 33.243 -9.754 -74.030 1.00 65.50 186 GLU A C 1
ATOM 1451 O O . GLU A 1 186 ? 33.067 -10.247 -75.142 1.00 65.50 186 GLU A O 1
ATOM 1456 N N . ASN A 1 187 ? 33.412 -8.437 -73.867 1.00 59.59 187 ASN A N 1
ATOM 1457 C CA . ASN A 1 187 ? 33.385 -7.448 -74.959 1.00 59.59 187 ASN A CA 1
ATOM 1458 C C . ASN A 1 187 ? 34.777 -6.922 -75.370 1.00 59.59 187 ASN A C 1
ATOM 1460 O O . ASN A 1 187 ? 34.859 -5.964 -76.145 1.00 59.59 187 ASN A O 1
ATOM 1464 N N . SER A 1 188 ? 35.855 -7.516 -74.852 1.00 52.66 188 SER A N 1
ATOM 1465 C CA . SER A 1 188 ? 37.258 -7.210 -75.184 1.00 52.66 188 SER A CA 1
ATOM 1466 C C . SER A 1 188 ? 37.922 -8.374 -75.901 1.00 52.66 188 SER A C 1
ATOM 1468 O O . SER A 1 188 ? 38.637 -8.118 -76.894 1.00 52.66 188 SER A O 1
#